Protein AF-A0A5U9CT52-F1 (afdb_monomer_lite)

Sequence (234 aa):
TMLEETFGIQEFKIFSYLECYIGDKKKALYYRSRNSAVATFKLKGLESPVNTAKLISKENGQRIVSFDKDLDINRISATVRNIQNNNPYRGWSEGISVVPASIISKIIEVDIIRAQEEQGRLYRIEEQRKKEEQIRKAKEREEYERPLKAFISSKIKESDLSEKDFKKQVCSSCDYLKDRSTKSRYFTERPDLLDKYHNERLIRFSIKGTDGKVGKIEIYTDTGELIFERYKTK

Foldseek 3Di:
DCCCVPPVDPDDDPDAADWDDDDNAIKFKAFAVVRDTHRDDDQPDDPPPPPLAFDWDDDPNDTDTDRDDPPPVVVVVVVVVVCQVSVPCVPVPVGMDIDHVVVVVVVVVVVVVVVVVVVVVVVVVVVVVVVVVVVVVVVVVCVVCVLQVVLLVVVCVVVVDDSVVCCQAWFPDKDKDQALVSVCVQCVVPVVCSVVCVHFIKIWTFTADPVRDGQKIWIGGSNRHTDDMDGDDD

Structure (mmCIF, N/CA/C/O backbone):
data_AF-A0A5U9CT52-F1
#
_entry.id   AF-A0A5U9CT52-F1
#
loop_
_atom_site.group_PDB
_atom_site.id
_atom_site.type_symbol
_atom_site.label_atom_id
_atom_site.label_alt_id
_atom_site.label_comp_id
_atom_site.label_asym_id
_atom_site.label_entity_id
_atom_site.label_seq_id
_atom_site.pdbx_PDB_ins_code
_atom_site.Cartn_x
_atom_site.Cartn_y
_atom_site.Cartn_z
_atom_site.occupancy
_atom_site.B_iso_or_equiv
_atom_site.auth_seq_id
_atom_site.auth_comp_id
_atom_site.auth_asym_id
_atom_site.auth_atom_id
_atom_site.pdbx_PDB_model_num
ATOM 1 N N . THR A 1 1 ? 15.713 -11.198 -19.106 1.00 44.91 1 THR A N 1
ATOM 2 C CA . THR A 1 1 ? 15.015 -9.894 -19.309 1.00 44.91 1 THR A CA 1
ATOM 3 C C . THR A 1 1 ? 13.969 -10.063 -20.406 1.00 44.91 1 THR A C 1
ATOM 5 O O . THR A 1 1 ? 14.135 -10.961 -21.220 1.00 44.91 1 THR A O 1
ATOM 8 N N . MET A 1 2 ? 12.912 -9.234 -20.471 1.00 29.09 2 MET A N 1
ATOM 9 C CA . MET A 1 2 ? 11.759 -9.440 -21.386 1.00 29.09 2 MET A CA 1
ATOM 10 C C . MET A 1 2 ? 12.150 -9.658 -22.869 1.00 29.09 2 MET A C 1
ATOM 12 O O . MET A 1 2 ? 11.481 -10.393 -23.587 1.00 29.09 2 MET A O 1
ATOM 16 N N . LEU A 1 3 ? 13.259 -9.061 -23.327 1.00 26.08 3 LEU A N 1
ATOM 17 C CA . LEU A 1 3 ? 13.787 -9.205 -24.693 1.00 26.08 3 LEU A CA 1
ATOM 18 C C . LEU A 1 3 ? 14.431 -10.574 -24.978 1.00 26.08 3 LEU A C 1
ATOM 20 O O . LEU A 1 3 ? 14.326 -11.082 -26.092 1.00 26.08 3 LEU A O 1
ATOM 24 N N . GLU A 1 4 ? 15.078 -11.178 -23.985 1.00 28.05 4 GLU A N 1
ATOM 25 C CA . GLU A 1 4 ? 15.727 -12.487 -24.112 1.00 28.05 4 GLU A CA 1
ATOM 26 C C . GLU A 1 4 ? 14.686 -13.612 -24.085 1.00 28.05 4 GLU A C 1
ATOM 28 O O . GLU A 1 4 ? 14.709 -14.503 -24.929 1.00 28.05 4 GLU A O 1
ATOM 33 N N . GLU A 1 5 ? 13.706 -13.501 -23.185 1.00 31.44 5 GLU A N 1
ATOM 34 C CA . GLU A 1 5 ? 12.635 -14.491 -23.011 1.00 31.44 5 GLU A CA 1
ATOM 35 C C . GLU A 1 5 ? 11.621 -14.490 -24.163 1.00 31.44 5 GLU A C 1
ATOM 37 O O . GLU A 1 5 ? 11.085 -15.540 -24.503 1.00 31.44 5 GLU A O 1
ATOM 42 N N . THR A 1 6 ? 11.372 -13.334 -24.792 1.00 32.34 6 THR A N 1
ATOM 43 C CA . THR A 1 6 ? 10.350 -13.214 -25.850 1.00 32.34 6 THR A CA 1
ATOM 44 C C . THR A 1 6 ? 10.924 -13.396 -27.257 1.00 32.34 6 THR A C 1
ATOM 46 O O . THR A 1 6 ? 10.221 -13.865 -28.150 1.00 32.34 6 THR A O 1
ATOM 49 N N . PHE A 1 7 ? 12.194 -13.033 -27.483 1.00 32.50 7 PHE A N 1
ATOM 50 C CA . PHE A 1 7 ? 12.765 -12.956 -28.837 1.00 32.50 7 PHE A CA 1
ATOM 51 C C . PHE A 1 7 ? 14.108 -13.683 -29.015 1.00 32.50 7 PHE A C 1
ATOM 53 O O . PHE A 1 7 ? 14.643 -13.682 -30.123 1.00 32.50 7 PHE A O 1
ATOM 60 N N . GLY A 1 8 ? 14.671 -14.302 -27.969 1.00 26.83 8 GLY A N 1
ATOM 61 C CA . GLY A 1 8 ? 15.921 -15.069 -28.066 1.00 26.83 8 GLY A CA 1
ATOM 62 C C . GLY A 1 8 ? 17.163 -14.228 -28.395 1.00 26.83 8 GLY A C 1
ATOM 63 O O . GLY A 1 8 ? 18.134 -14.743 -28.950 1.00 26.83 8 GLY A O 1
ATOM 64 N N . ILE A 1 9 ? 17.141 -12.925 -28.098 1.00 32.22 9 ILE A N 1
ATOM 65 C CA . ILE A 1 9 ? 18.241 -11.998 -28.394 1.00 32.22 9 ILE A CA 1
ATOM 66 C C . ILE A 1 9 ? 19.202 -11.956 -27.200 1.00 32.22 9 ILE A C 1
ATOM 68 O O . ILE A 1 9 ? 18.877 -11.384 -26.163 1.00 32.22 9 ILE A O 1
ATOM 72 N N . GLN A 1 10 ? 20.392 -12.540 -27.372 1.00 30.53 10 GLN A N 1
ATOM 73 C CA . GLN A 1 10 ? 21.416 -12.673 -26.322 1.00 30.53 10 GLN A CA 1
ATOM 74 C C . GLN A 1 10 ? 22.358 -11.462 -26.182 1.00 30.53 10 GLN A C 1
ATOM 76 O O . GLN A 1 10 ? 23.031 -11.332 -25.165 1.00 30.53 10 GLN A O 1
ATOM 81 N N . GLU A 1 11 ? 22.419 -10.550 -27.160 1.00 34.03 11 GLU A N 1
ATOM 82 C CA . GLU A 1 11 ? 23.282 -9.362 -27.077 1.00 34.03 11 GLU A CA 1
ATOM 83 C C . GLU A 1 11 ? 22.588 -8.132 -27.686 1.00 34.03 11 GLU A C 1
ATOM 85 O O . GLU A 1 11 ? 22.197 -8.129 -28.855 1.00 34.03 11 GLU A O 1
ATOM 90 N N . PHE A 1 12 ? 22.438 -7.071 -26.888 1.00 32.12 12 PHE A N 1
ATOM 91 C CA . PHE A 1 12 ? 21.857 -5.788 -27.291 1.00 32.12 12 PHE A CA 1
ATOM 92 C C . PHE A 1 12 ? 22.928 -4.697 -27.150 1.00 32.12 12 PHE A C 1
ATOM 94 O O . PHE A 1 12 ? 23.157 -4.171 -26.062 1.00 32.12 12 PHE A O 1
ATOM 101 N N . LYS A 1 13 ? 23.634 -4.370 -28.241 1.00 37.41 13 LYS A N 1
ATOM 102 C CA . LYS A 1 13 ? 24.580 -3.240 -28.273 1.00 37.41 13 LYS A CA 1
ATOM 103 C C . LYS A 1 13 ? 23.864 -1.992 -28.757 1.00 37.41 13 LYS A C 1
ATOM 105 O O . LYS A 1 13 ? 23.530 -1.887 -29.932 1.00 37.41 13 LYS A O 1
ATOM 110 N N . ILE A 1 14 ? 23.658 -1.046 -27.843 1.00 42.72 14 ILE A N 1
ATOM 111 C CA . ILE A 1 14 ? 22.858 0.148 -28.123 1.00 42.72 14 ILE A CA 1
ATOM 112 C C . ILE A 1 14 ? 23.572 1.086 -29.111 1.00 42.72 14 ILE A C 1
ATOM 114 O O . ILE A 1 14 ? 22.892 1.695 -29.922 1.00 42.72 14 ILE A O 1
ATOM 118 N N . PHE A 1 15 ? 24.911 1.149 -29.168 1.00 53.53 15 PHE A N 1
ATOM 119 C CA . PHE A 1 15 ? 25.583 2.095 -30.076 1.00 53.53 15 PHE A CA 1
ATOM 120 C C . PHE A 1 15 ? 26.954 1.626 -30.585 1.00 53.53 15 PHE A C 1
ATOM 122 O O . PHE A 1 15 ? 27.992 2.144 -30.188 1.00 53.53 15 PHE A O 1
ATOM 129 N N . SER A 1 16 ? 26.973 0.679 -31.521 1.00 54.94 16 SER A N 1
ATOM 130 C CA . SER A 1 16 ? 28.142 0.456 -32.384 1.00 54.94 16 SER A CA 1
ATOM 131 C C . SER A 1 16 ? 27.714 0.633 -33.837 1.00 54.94 16 SER A C 1
ATOM 133 O O . SER A 1 16 ? 27.160 -0.293 -34.426 1.00 54.94 16 SER A O 1
ATOM 135 N N . TYR A 1 17 ? 27.906 1.831 -34.396 1.00 61.34 17 TYR A N 1
ATOM 136 C CA . TYR A 1 17 ? 27.781 2.048 -35.837 1.00 61.34 17 TYR A CA 1
ATOM 137 C C . TYR A 1 17 ? 29.140 1.877 -36.515 1.00 61.34 17 TYR A C 1
ATOM 139 O O . TYR A 1 17 ? 30.186 2.069 -35.896 1.00 61.34 17 TYR A O 1
ATOM 147 N N . LEU A 1 18 ? 29.128 1.481 -37.784 1.00 60.31 18 LEU A N 1
ATOM 148 C CA . LEU A 1 18 ? 30.340 1.272 -38.553 1.00 60.31 18 LEU A CA 1
ATOM 149 C C . LEU A 1 18 ? 30.927 2.623 -38.960 1.00 60.31 18 LEU A C 1
ATOM 151 O O . LEU A 1 18 ? 30.304 3.406 -39.685 1.00 60.31 18 LEU A O 1
ATOM 155 N N . GLU A 1 19 ? 32.143 2.870 -38.495 1.00 57.84 19 GLU A N 1
ATOM 156 C CA . GLU A 1 19 ? 32.908 4.074 -38.781 1.00 57.84 19 GLU A CA 1
ATOM 157 C C . GLU A 1 19 ? 34.001 3.768 -39.802 1.00 57.84 19 GLU A C 1
ATOM 159 O O . GLU A 1 19 ? 34.646 2.720 -39.757 1.00 57.84 19 GLU A O 1
ATOM 164 N N . CYS A 1 20 ? 34.224 4.694 -40.728 1.00 50.56 20 CYS A N 1
ATOM 165 C CA . CYS A 1 20 ? 35.327 4.622 -41.676 1.00 50.56 20 CYS A CA 1
ATOM 166 C C . CYS A 1 20 ? 36.005 5.984 -41.823 1.00 50.56 20 CYS A C 1
ATOM 168 O O . CYS A 1 20 ? 35.443 7.025 -41.477 1.00 50.56 20 CYS A O 1
ATOM 170 N N . TYR A 1 21 ? 37.223 5.976 -42.349 1.00 45.53 21 TYR A N 1
ATOM 171 C CA . TYR A 1 21 ? 37.936 7.188 -42.729 1.00 45.53 21 TYR A CA 1
ATOM 172 C C . TYR A 1 21 ? 37.949 7.289 -44.252 1.00 45.53 21 TYR A C 1
ATOM 174 O O . TYR A 1 21 ? 38.298 6.330 -44.939 1.00 45.53 21 TYR A O 1
ATOM 182 N N . ILE A 1 22 ? 37.547 8.447 -44.778 1.00 45.62 22 ILE A N 1
ATOM 183 C CA . ILE A 1 22 ? 37.731 8.803 -46.190 1.00 45.62 22 ILE A CA 1
ATOM 184 C C . ILE A 1 22 ? 38.622 10.042 -46.203 1.00 45.62 22 ILE A C 1
ATOM 186 O O . ILE A 1 22 ? 38.192 11.119 -45.779 1.00 45.62 22 ILE A O 1
ATOM 190 N N . GLY A 1 23 ? 39.873 9.867 -46.636 1.00 60.91 23 GLY A N 1
ATOM 191 C CA . GLY A 1 23 ? 40.939 10.829 -46.354 1.00 60.91 23 GLY A CA 1
ATOM 192 C C . GLY A 1 23 ? 41.238 10.885 -44.851 1.00 60.91 23 GLY A C 1
ATOM 193 O O . GLY A 1 23 ? 41.300 9.852 -44.189 1.00 60.91 23 GLY A O 1
ATOM 194 N N . ASP A 1 24 ? 41.361 12.093 -44.306 1.00 58.03 24 ASP A N 1
ATOM 195 C CA . ASP A 1 24 ? 41.563 12.388 -42.879 1.00 58.03 24 ASP A CA 1
ATOM 196 C C . ASP A 1 24 ? 40.247 12.540 -42.087 1.00 58.03 24 ASP A C 1
ATOM 198 O O . ASP A 1 24 ? 40.252 12.766 -40.876 1.00 58.03 24 ASP A O 1
ATOM 202 N N . LYS A 1 25 ? 39.089 12.405 -42.749 1.00 45.19 25 LYS A N 1
ATOM 203 C CA . LYS A 1 25 ? 37.775 12.676 -42.148 1.00 45.19 25 LYS A CA 1
ATOM 204 C C . LYS A 1 25 ? 37.048 11.397 -41.757 1.00 45.19 25 LYS A C 1
ATOM 206 O O . LYS A 1 25 ? 36.811 10.519 -42.587 1.00 45.19 25 LYS A O 1
ATOM 211 N N . LYS A 1 26 ? 36.583 11.365 -40.506 1.00 61.06 26 LYS A N 1
ATOM 212 C CA . LYS A 1 26 ? 35.729 10.305 -39.960 1.00 61.06 26 LYS A CA 1
ATOM 213 C C . LYS A 1 26 ? 34.319 10.362 -40.556 1.00 61.06 26 LYS A C 1
ATOM 215 O O . LYS A 1 26 ? 33.680 11.421 -40.595 1.00 61.06 26 LYS A O 1
ATOM 220 N N . LYS A 1 27 ? 33.821 9.219 -41.012 1.00 59.09 27 LYS A N 1
ATOM 221 C CA . LYS A 1 27 ? 32.528 9.039 -41.676 1.00 59.09 27 LYS A CA 1
ATOM 222 C C . LYS A 1 27 ? 31.789 7.833 -41.102 1.00 59.09 27 LYS A C 1
ATOM 224 O O . LYS A 1 27 ? 32.390 6.954 -40.494 1.00 59.09 27 LYS A O 1
ATOM 229 N N . ALA A 1 28 ? 30.483 7.809 -41.325 1.00 64.31 28 ALA A N 1
ATOM 230 C CA . ALA A 1 28 ? 29.596 6.717 -40.960 1.00 64.31 28 ALA A CA 1
ATOM 231 C C . ALA A 1 28 ? 28.718 6.333 -42.151 1.00 64.31 28 ALA A C 1
ATOM 233 O O . ALA A 1 28 ? 28.477 7.141 -43.057 1.00 64.31 28 ALA A O 1
ATOM 234 N N . LEU A 1 29 ? 28.220 5.103 -42.132 1.00 65.81 29 LEU A N 1
ATOM 235 C CA . LEU A 1 29 ? 27.288 4.610 -43.136 1.00 65.81 29 LEU A CA 1
ATOM 236 C C . LEU A 1 29 ? 25.849 4.718 -42.645 1.00 65.81 29 LEU A C 1
ATOM 238 O O . LEU A 1 29 ? 25.519 4.294 -41.536 1.00 65.81 29 LEU A O 1
ATOM 242 N N . TYR A 1 30 ? 24.990 5.263 -43.501 1.00 65.50 30 TYR A N 1
ATOM 243 C CA . TYR A 1 30 ? 23.593 5.525 -43.194 1.00 65.50 30 TYR A CA 1
ATOM 244 C C . TYR A 1 30 ? 22.668 4.905 -44.229 1.00 65.50 30 TYR A C 1
ATOM 246 O O . TYR A 1 30 ? 22.822 5.164 -45.421 1.00 65.50 30 TYR A O 1
ATOM 254 N N . TYR A 1 31 ? 21.685 4.130 -43.779 1.00 71.00 31 TYR A N 1
ATOM 255 C CA . TYR A 1 31 ? 20.703 3.497 -44.643 1.00 71.00 31 TYR A CA 1
ATOM 256 C C . TYR A 1 31 ? 19.433 4.348 -44.722 1.00 71.00 31 TYR A C 1
ATOM 258 O O . TYR A 1 31 ? 18.636 4.393 -43.782 1.00 71.00 31 TYR A O 1
ATOM 266 N N . ARG A 1 32 ? 19.248 5.037 -45.853 1.00 64.69 32 ARG A N 1
ATOM 267 C CA . ARG A 1 32 ? 18.206 6.062 -46.017 1.00 64.69 32 ARG A CA 1
ATOM 268 C C . ARG A 1 32 ? 16.794 5.503 -45.893 1.00 64.69 32 ARG A C 1
ATOM 270 O O . ARG A 1 32 ? 15.983 6.086 -45.187 1.00 64.69 32 ARG A O 1
ATOM 277 N N . SER A 1 33 ? 16.511 4.363 -46.523 1.00 66.12 33 SER A N 1
ATOM 278 C CA . SER A 1 33 ? 15.162 3.773 -46.535 1.00 66.12 33 SER A CA 1
ATOM 279 C C . SER A 1 33 ? 14.680 3.307 -45.159 1.00 66.12 33 SER A C 1
ATOM 281 O O . SER A 1 33 ? 13.479 3.178 -44.944 1.00 66.12 33 SER A O 1
ATOM 283 N N . ARG A 1 34 ? 15.603 3.062 -44.221 1.00 62.88 34 ARG A N 1
ATOM 284 C CA . ARG A 1 34 ? 15.296 2.659 -42.841 1.00 62.88 34 ARG A CA 1
ATOM 285 C C . ARG A 1 34 ? 15.588 3.742 -41.811 1.00 62.88 34 ARG A C 1
ATOM 287 O O . ARG A 1 34 ? 15.424 3.490 -40.624 1.00 62.88 34 ARG A O 1
ATOM 294 N N . ASN A 1 35 ? 16.028 4.916 -42.264 1.00 67.94 35 ASN A N 1
ATOM 295 C CA . ASN A 1 35 ? 16.426 6.027 -41.410 1.00 67.94 35 ASN A CA 1
ATOM 296 C C . ASN A 1 35 ? 17.372 5.587 -40.267 1.00 67.94 35 ASN A C 1
ATOM 298 O O . ASN A 1 35 ? 17.179 5.953 -39.111 1.00 67.94 35 ASN A O 1
ATOM 302 N N . SER A 1 36 ? 18.354 4.731 -40.582 1.00 65.62 36 SER A N 1
ATOM 303 C CA . SER A 1 36 ? 19.148 4.008 -39.576 1.00 65.62 36 SER A CA 1
ATOM 304 C C . SER A 1 36 ? 20.640 3.977 -39.908 1.00 65.62 36 SER A C 1
ATOM 306 O O . SER A 1 36 ? 21.014 3.774 -41.065 1.00 65.62 36 SER A O 1
ATOM 308 N N . ALA A 1 37 ? 21.503 4.077 -38.894 1.00 65.69 37 ALA A N 1
ATOM 309 C CA . ALA A 1 37 ? 22.940 3.849 -39.050 1.00 65.69 37 ALA A CA 1
ATOM 310 C C . ALA A 1 37 ? 23.255 2.358 -39.279 1.00 65.69 37 ALA A C 1
ATOM 312 O O . ALA A 1 37 ? 22.593 1.474 -38.732 1.00 65.69 37 ALA A O 1
ATOM 313 N N . VAL A 1 38 ? 24.276 2.067 -40.086 1.00 64.00 38 VAL A N 1
ATOM 314 C CA . VAL A 1 38 ? 24.717 0.688 -40.346 1.00 64.00 38 VAL A CA 1
ATOM 315 C C . VAL A 1 38 ? 25.679 0.256 -39.244 1.00 64.00 38 VAL A C 1
ATOM 317 O O . VAL A 1 38 ? 26.719 0.879 -39.061 1.00 64.00 38 VAL A O 1
ATOM 320 N N . ALA A 1 39 ? 25.346 -0.815 -38.521 1.00 63.78 39 ALA A N 1
ATOM 321 C CA . ALA A 1 39 ? 26.138 -1.302 -37.390 1.00 63.78 39 ALA A CA 1
ATOM 322 C C . ALA A 1 39 ? 27.220 -2.321 -37.772 1.00 63.78 39 ALA A C 1
ATOM 324 O O . ALA A 1 39 ? 28.302 -2.327 -37.194 1.00 63.78 39 ALA A O 1
ATOM 325 N N . THR A 1 40 ? 26.943 -3.194 -38.742 1.00 59.16 40 THR A N 1
ATOM 326 C CA . THR A 1 40 ? 27.860 -4.264 -39.164 1.00 59.16 40 THR A CA 1
ATOM 327 C C . THR A 1 40 ? 27.614 -4.662 -40.619 1.00 59.16 40 THR A C 1
ATOM 329 O O . THR A 1 40 ? 26.526 -4.451 -41.159 1.00 59.16 40 THR A O 1
ATOM 332 N N . PHE A 1 41 ? 28.616 -5.294 -41.236 1.00 52.69 41 PHE A N 1
ATOM 333 C CA . PHE A 1 41 ? 28.477 -6.025 -42.493 1.00 52.69 41 PHE A CA 1
ATOM 334 C C . PHE A 1 41 ? 28.674 -7.520 -42.250 1.00 52.69 41 PHE A C 1
ATOM 336 O O . PHE A 1 41 ? 29.601 -7.918 -41.548 1.00 52.69 41 PHE A O 1
ATOM 343 N N . LYS A 1 42 ? 27.833 -8.361 -42.858 1.00 48.91 42 LYS A N 1
ATOM 344 C CA . LYS A 1 42 ? 27.988 -9.822 -42.838 1.00 48.91 42 LYS A CA 1
ATOM 345 C C . LYS A 1 42 ? 28.083 -10.338 -44.269 1.00 48.91 42 LYS A C 1
ATOM 347 O O . LYS A 1 42 ? 27.065 -10.528 -44.927 1.00 48.91 42 LYS A O 1
ATOM 352 N N . LEU A 1 43 ? 29.305 -10.531 -44.767 1.00 47.06 43 LEU A N 1
ATOM 353 C CA . LEU A 1 43 ? 29.531 -11.210 -46.048 1.00 47.06 43 LEU A CA 1
ATOM 354 C C . LEU A 1 43 ? 29.040 -12.659 -45.927 1.00 47.06 43 LEU A C 1
ATOM 356 O O . LEU A 1 43 ? 29.631 -13.453 -45.199 1.00 47.06 43 LEU A O 1
ATOM 360 N N . LYS A 1 44 ? 27.949 -13.008 -46.615 1.00 42.81 44 LYS A N 1
ATOM 361 C CA . LYS A 1 44 ? 27.555 -14.411 -46.795 1.00 42.81 44 LYS A CA 1
ATOM 362 C C . LYS A 1 44 ? 28.405 -15.020 -47.912 1.00 42.81 44 LYS A C 1
ATOM 364 O O . LYS A 1 44 ? 28.449 -14.459 -48.999 1.00 42.81 44 LYS A O 1
ATOM 369 N N . GLY A 1 45 ? 29.012 -16.180 -47.652 1.00 49.09 45 GLY A N 1
ATOM 370 C CA . GLY A 1 45 ? 29.500 -17.071 -48.711 1.00 49.09 45 GLY A CA 1
ATOM 371 C C . GLY A 1 45 ? 30.927 -16.856 -49.223 1.00 49.09 45 GLY A C 1
ATOM 372 O O . GLY A 1 45 ? 31.207 -17.283 -50.337 1.00 49.09 45 GLY A O 1
ATOM 373 N N . LEU A 1 46 ? 31.844 -16.255 -48.453 1.00 44.06 46 LEU A N 1
ATOM 374 C CA . LEU A 1 46 ? 33.266 -16.438 -48.766 1.00 44.06 46 LEU A CA 1
ATOM 375 C C . LEU A 1 46 ? 33.697 -17.825 -48.268 1.00 44.06 46 LEU A C 1
ATOM 377 O O . LEU A 1 46 ? 33.914 -18.009 -47.069 1.00 44.06 46 LEU A O 1
ATOM 381 N N . GLU A 1 47 ? 33.846 -18.795 -49.174 1.00 48.44 47 GLU A N 1
ATOM 382 C CA . GLU A 1 47 ? 34.814 -19.869 -48.930 1.00 48.44 47 GLU A CA 1
ATOM 383 C C . GLU A 1 47 ? 36.160 -19.205 -48.611 1.00 48.44 47 GLU A C 1
ATOM 385 O O . GLU A 1 47 ? 36.521 -18.199 -49.233 1.00 48.44 47 GLU A O 1
ATOM 390 N N . SER A 1 48 ? 36.854 -19.694 -47.579 1.00 44.88 48 SER A N 1
ATOM 391 C CA . SER A 1 48 ? 38.084 -19.076 -47.086 1.00 44.88 48 SER A CA 1
ATOM 392 C C . SER A 1 48 ? 39.033 -18.812 -48.259 1.00 44.88 48 SER A C 1
ATOM 394 O O . SER A 1 48 ? 39.354 -19.756 -48.984 1.00 44.88 48 SER A O 1
ATOM 396 N N . PRO A 1 49 ? 39.472 -17.559 -48.485 1.00 48.75 49 PRO A N 1
ATOM 397 C CA . PRO A 1 49 ? 40.314 -17.251 -49.627 1.00 48.75 49 PRO A CA 1
ATOM 398 C C . PRO A 1 49 ? 41.590 -18.087 -49.508 1.00 48.75 49 PRO A C 1
ATOM 400 O O . PRO A 1 49 ? 42.333 -17.970 -48.532 1.00 48.75 49 PRO A O 1
ATOM 403 N N . VAL A 1 50 ? 41.805 -18.992 -50.466 1.00 45.25 50 VAL A N 1
ATOM 404 C CA . VAL A 1 50 ? 42.960 -19.892 -50.452 1.00 45.25 50 VAL A CA 1
ATOM 405 C C . VAL A 1 50 ? 44.208 -19.039 -50.619 1.00 45.25 50 VAL A C 1
ATOM 407 O O . VAL A 1 50 ? 44.358 -18.334 -51.614 1.00 45.25 50 VAL A O 1
ATOM 410 N N . ASN A 1 51 ? 45.094 -19.083 -49.625 1.00 44.28 51 ASN A N 1
ATOM 411 C CA . ASN A 1 51 ? 46.335 -18.323 -49.629 1.00 44.28 51 ASN A CA 1
ATOM 412 C C . ASN A 1 51 ? 47.229 -18.798 -50.789 1.00 44.28 51 ASN A C 1
ATOM 414 O O . ASN A 1 51 ? 47.791 -19.890 -50.737 1.00 44.28 51 ASN A O 1
ATOM 418 N N . THR A 1 52 ? 47.348 -17.992 -51.845 1.00 50.88 52 THR A N 1
ATOM 419 C CA . THR A 1 52 ? 48.143 -18.312 -53.043 1.00 50.88 52 THR A CA 1
ATOM 420 C C . THR A 1 52 ? 49.626 -17.972 -52.899 1.00 50.88 52 THR A C 1
ATOM 422 O O . THR A 1 52 ? 50.374 -18.116 -53.860 1.00 50.88 52 THR A O 1
ATOM 425 N N . ALA A 1 53 ? 50.079 -17.529 -51.724 1.00 47.50 53 ALA A N 1
ATOM 426 C CA . ALA A 1 53 ? 51.439 -17.047 -51.530 1.00 47.50 53 ALA A CA 1
ATOM 427 C C . ALA A 1 53 ? 52.027 -17.556 -50.207 1.00 47.50 53 ALA A C 1
ATOM 429 O O . ALA A 1 53 ? 51.913 -16.878 -49.185 1.00 47.50 53 ALA A O 1
ATOM 430 N N . LYS A 1 54 ? 52.649 -18.746 -50.219 1.00 52.91 54 LYS A N 1
ATOM 431 C CA . LYS A 1 54 ? 53.784 -19.112 -49.339 1.00 52.91 54 LYS A CA 1
ATOM 432 C C . LYS A 1 54 ? 54.226 -20.564 -49.540 1.00 52.91 54 LYS A C 1
ATOM 434 O O . LYS A 1 54 ? 53.486 -21.484 -49.201 1.00 52.91 54 LYS A O 1
ATOM 439 N N . LEU A 1 55 ? 55.476 -20.761 -49.955 1.00 51.81 55 LEU A N 1
ATOM 440 C CA . LEU A 1 55 ? 56.260 -21.934 -49.564 1.00 51.81 55 LEU A CA 1
ATOM 441 C C . LEU A 1 55 ? 57.199 -21.501 -48.432 1.00 51.81 55 LEU A C 1
ATOM 443 O O . LEU A 1 55 ? 57.808 -20.435 -48.483 1.00 51.81 55 LEU A O 1
ATOM 447 N N . ILE A 1 56 ? 57.256 -22.297 -47.365 1.00 53.72 56 ILE A N 1
ATOM 448 C CA . ILE A 1 56 ? 58.139 -22.057 -46.219 1.00 53.72 56 ILE A CA 1
ATOM 449 C C . ILE A 1 56 ? 59.108 -23.233 -46.173 1.00 53.72 56 ILE A C 1
ATOM 451 O O . ILE A 1 56 ? 58.696 -24.333 -45.805 1.00 53.72 56 ILE A O 1
ATOM 455 N N . SER A 1 57 ? 60.373 -23.009 -46.525 1.00 55.78 57 SER A N 1
ATOM 456 C CA . SER A 1 57 ? 61.445 -23.985 -46.308 1.00 55.78 57 SER A CA 1
ATOM 457 C C . SER A 1 57 ? 62.366 -23.522 -45.176 1.00 55.78 57 SER A C 1
ATOM 459 O O . SER A 1 57 ? 62.429 -22.339 -44.818 1.00 55.78 57 SER A O 1
ATOM 461 N N . LYS A 1 58 ? 63.041 -24.485 -44.546 1.00 53.06 58 LYS A N 1
ATOM 462 C CA . LYS A 1 58 ? 64.092 -24.233 -43.561 1.00 53.06 58 LYS A CA 1
ATOM 463 C C . LYS A 1 58 ? 65.369 -24.873 -44.073 1.00 53.06 58 LYS A C 1
ATOM 465 O O . LYS A 1 58 ? 65.440 -26.095 -44.150 1.00 53.06 58 LYS A O 1
ATOM 470 N N . GLU A 1 59 ? 66.360 -24.049 -44.368 1.00 52.00 59 GLU A N 1
ATOM 471 C CA . GLU A 1 59 ? 67.720 -24.484 -44.671 1.00 52.00 59 GLU A CA 1
ATOM 472 C C . GLU A 1 59 ? 68.641 -23.864 -43.613 1.00 52.00 59 GLU A C 1
ATOM 474 O O . GLU A 1 59 ? 68.513 -22.683 -43.286 1.00 52.00 59 GLU A O 1
ATOM 479 N N . ASN A 1 60 ? 69.495 -24.679 -42.985 1.00 52.03 60 ASN A N 1
ATOM 480 C CA . ASN A 1 60 ? 70.439 -24.262 -41.933 1.00 52.03 60 ASN A CA 1
ATOM 481 C C . ASN A 1 60 ? 69.831 -23.430 -40.782 1.00 52.03 60 ASN A C 1
ATOM 483 O O . ASN A 1 60 ? 70.442 -22.495 -40.273 1.00 52.03 60 ASN A O 1
ATOM 487 N N . GLY A 1 61 ? 68.605 -23.757 -40.358 1.00 59.16 61 GLY A N 1
ATOM 488 C CA . GLY A 1 61 ? 67.943 -23.095 -39.226 1.00 59.16 61 GLY A CA 1
ATOM 489 C C . GLY A 1 61 ? 67.384 -21.695 -39.519 1.00 59.16 61 GLY A C 1
ATOM 490 O O . GLY A 1 61 ? 66.668 -21.153 -38.676 1.00 59.16 61 GLY A O 1
ATOM 491 N N . GLN A 1 62 ? 67.610 -21.138 -40.713 1.00 47.56 62 GLN A N 1
ATOM 492 C CA . GLN A 1 62 ? 66.968 -19.903 -41.164 1.00 47.56 62 GLN A CA 1
ATOM 493 C C . GLN A 1 62 ? 65.685 -20.198 -41.946 1.00 47.56 62 GLN A C 1
ATOM 495 O O . GLN A 1 62 ? 65.582 -21.142 -42.729 1.00 47.56 62 GLN A O 1
ATOM 500 N N . ARG A 1 63 ? 64.658 -19.384 -41.684 1.00 49.84 63 ARG A N 1
ATOM 501 C CA . ARG A 1 63 ? 63.345 -19.488 -42.325 1.00 49.84 63 ARG A CA 1
ATOM 502 C C . ARG A 1 63 ? 63.392 -18.708 -43.636 1.00 49.84 63 ARG A C 1
ATOM 504 O O . ARG A 1 63 ? 63.386 -17.481 -43.602 1.00 49.84 63 ARG A O 1
ATOM 511 N N . ILE A 1 64 ? 63.421 -19.408 -44.766 1.00 52.72 64 ILE A N 1
ATOM 512 C CA . ILE A 1 64 ? 63.407 -18.776 -46.087 1.00 52.72 64 ILE A CA 1
ATOM 513 C C . ILE A 1 64 ? 61.950 -18.705 -46.552 1.00 52.72 64 ILE A C 1
ATOM 515 O O . ILE A 1 64 ? 61.244 -19.713 -46.618 1.00 52.72 64 ILE A O 1
ATOM 519 N N . VAL A 1 65 ? 61.471 -17.485 -46.805 1.00 52.31 65 VAL A N 1
ATOM 520 C CA . VAL A 1 65 ? 60.144 -17.229 -47.375 1.00 52.31 65 VAL A CA 1
ATOM 521 C C . VAL A 1 65 ? 60.349 -16.961 -48.858 1.00 52.31 65 VAL A C 1
ATOM 523 O O . VAL A 1 65 ? 60.784 -15.871 -49.222 1.00 52.31 65 VAL A O 1
ATOM 526 N N . SER A 1 66 ? 60.061 -17.949 -49.704 1.00 49.44 66 SER A N 1
ATOM 527 C CA . SER A 1 66 ? 60.048 -17.750 -51.151 1.00 49.44 66 SER A CA 1
ATOM 528 C C . SER A 1 66 ? 58.624 -17.482 -51.635 1.00 49.44 66 SER A C 1
ATOM 530 O O . SER A 1 66 ? 57.657 -18.152 -51.253 1.00 49.44 66 SER A O 1
ATOM 532 N N . PHE A 1 67 ? 58.495 -16.464 -52.479 1.00 50.84 67 PHE A N 1
ATOM 533 C CA . PHE A 1 67 ? 57.327 -16.263 -53.325 1.00 50.84 67 PHE A CA 1
ATOM 534 C C . PHE A 1 67 ? 57.684 -16.837 -54.683 1.00 50.84 67 PHE A C 1
ATOM 536 O O . PHE A 1 67 ? 58.088 -16.092 -55.566 1.00 50.84 67 PHE A O 1
ATOM 543 N N . ASP A 1 68 ? 57.618 -18.160 -54.815 1.00 45.16 68 ASP A N 1
ATOM 544 C CA . ASP A 1 68 ? 57.864 -18.777 -56.109 1.00 45.16 68 ASP A CA 1
ATOM 545 C C . ASP A 1 68 ? 56.754 -19.753 -56.472 1.00 45.16 68 ASP A C 1
ATOM 547 O O . ASP A 1 68 ? 56.537 -20.775 -55.810 1.00 45.16 68 ASP A O 1
ATOM 551 N N . LYS A 1 69 ? 56.007 -19.329 -57.486 1.00 44.88 69 LYS A N 1
ATOM 552 C CA . LYS A 1 69 ? 55.308 -20.094 -58.518 1.00 44.88 69 LYS A CA 1
ATOM 553 C C . LYS A 1 69 ? 54.560 -19.068 -59.355 1.00 44.88 69 LYS A C 1
ATOM 555 O O . LYS A 1 69 ? 53.937 -18.175 -58.780 1.00 44.88 69 LYS A O 1
ATOM 560 N N . ASP A 1 70 ? 54.675 -19.194 -60.674 1.00 51.53 70 ASP A N 1
ATOM 561 C CA . ASP A 1 70 ? 54.048 -18.340 -61.682 1.00 51.53 70 ASP A CA 1
ATOM 562 C C . ASP A 1 70 ? 52.748 -17.719 -61.184 1.00 51.53 70 ASP A C 1
ATOM 564 O O . ASP A 1 70 ? 51.837 -18.417 -60.727 1.00 51.53 70 ASP A O 1
ATOM 568 N N . LEU A 1 71 ? 52.689 -16.390 -61.244 1.00 51.91 71 LEU A N 1
ATOM 569 C CA . LEU A 1 71 ? 51.513 -15.627 -60.874 1.00 51.91 71 LEU A CA 1
ATOM 570 C C . LEU A 1 71 ? 50.358 -16.140 -61.740 1.00 51.91 71 LEU A C 1
ATOM 572 O O . LEU A 1 71 ? 50.270 -15.820 -62.923 1.00 51.91 71 LEU A O 1
ATOM 576 N N . ASP A 1 72 ? 49.510 -16.998 -61.174 1.00 59.22 72 ASP A N 1
ATOM 577 C CA . ASP A 1 72 ? 48.400 -17.609 -61.899 1.00 59.22 72 ASP A CA 1
ATOM 578 C C . ASP A 1 72 ? 47.309 -16.547 -62.069 1.00 59.22 72 ASP A C 1
ATOM 580 O O . ASP A 1 72 ? 46.344 -16.448 -61.301 1.00 59.22 72 ASP A O 1
ATOM 584 N N . ILE A 1 73 ? 47.521 -15.684 -63.066 1.00 57.50 73 ILE A N 1
ATOM 58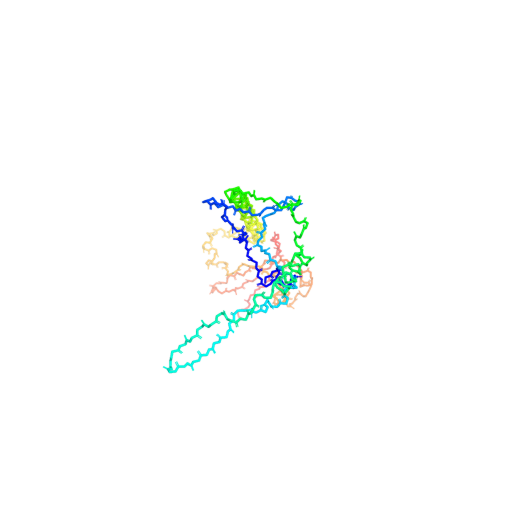5 C CA . ILE A 1 73 ? 46.653 -14.560 -63.423 1.00 57.50 73 ILE A CA 1
ATOM 586 C C . ILE A 1 73 ? 45.230 -15.059 -63.666 1.00 57.50 73 ILE A C 1
ATOM 588 O O . ILE A 1 73 ? 44.275 -14.364 -63.315 1.00 57.50 73 ILE A O 1
ATOM 592 N N . ASN A 1 74 ? 45.073 -16.269 -64.209 1.00 60.41 74 ASN A N 1
ATOM 593 C CA . ASN A 1 74 ? 43.768 -16.873 -64.450 1.00 60.41 74 ASN A CA 1
ATOM 594 C C . ASN A 1 74 ? 43.056 -17.182 -63.132 1.00 60.41 74 ASN A C 1
ATOM 596 O O . ASN A 1 74 ? 41.881 -16.844 -62.982 1.00 60.41 74 ASN A O 1
ATOM 600 N N . ARG A 1 75 ? 43.765 -17.736 -62.146 1.00 56.25 75 ARG A N 1
ATOM 601 C CA . ARG A 1 75 ? 43.219 -18.048 -60.819 1.00 56.25 75 ARG A CA 1
ATOM 602 C C . ARG A 1 75 ? 42.965 -16.812 -59.959 1.00 56.25 75 ARG A C 1
ATOM 604 O O . ARG A 1 75 ? 41.930 -16.742 -59.290 1.00 56.25 75 ARG A O 1
ATOM 611 N N . ILE A 1 76 ? 43.843 -15.811 -60.012 1.00 54.78 76 ILE A N 1
ATOM 612 C CA . ILE A 1 76 ? 43.608 -14.502 -59.380 1.00 54.78 76 ILE A CA 1
ATOM 613 C C . ILE A 1 76 ? 42.386 -13.839 -60.023 1.00 54.78 76 ILE A C 1
ATOM 615 O O . ILE A 1 76 ? 41.466 -13.429 -59.318 1.00 54.78 76 ILE A O 1
ATOM 619 N N . SER A 1 77 ? 42.315 -13.817 -61.355 1.00 56.69 77 SER A N 1
ATOM 620 C CA . SER A 1 77 ? 41.175 -13.260 -62.090 1.00 56.69 77 SER A CA 1
ATOM 621 C C . SER A 1 77 ? 39.875 -14.004 -61.809 1.00 56.69 77 SER A C 1
ATOM 623 O O . SER A 1 77 ? 38.828 -13.368 -61.720 1.00 56.69 77 SER A O 1
ATOM 625 N N . ALA A 1 78 ? 39.917 -15.331 -61.666 1.00 60.19 78 ALA A N 1
ATOM 626 C CA . ALA A 1 78 ? 38.760 -16.136 -61.290 1.00 60.19 78 ALA A CA 1
ATOM 627 C C . ALA A 1 78 ? 38.297 -15.7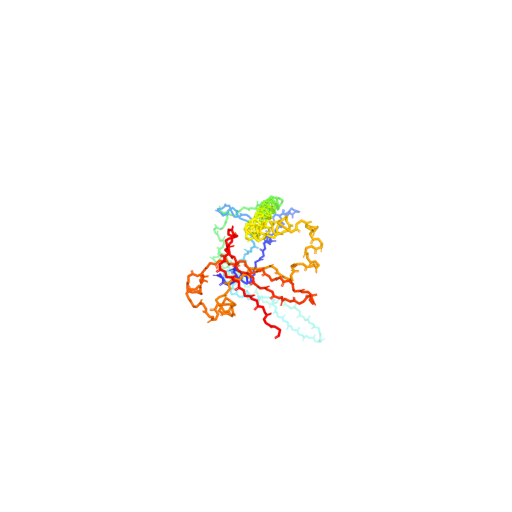97 -59.871 1.00 60.19 78 ALA A C 1
ATOM 629 O O . ALA A 1 78 ? 37.108 -15.593 -59.662 1.00 60.19 78 ALA A O 1
ATOM 630 N N . THR A 1 79 ? 39.224 -15.648 -58.922 1.00 53.16 79 THR A N 1
ATOM 631 C CA . THR A 1 79 ? 38.919 -15.274 -57.532 1.00 53.16 79 THR A CA 1
ATOM 632 C C . THR A 1 79 ? 38.325 -13.866 -57.450 1.00 53.16 79 THR A C 1
ATOM 634 O O . THR A 1 79 ? 37.288 -13.673 -56.820 1.00 53.16 79 THR A O 1
ATOM 637 N N . VAL A 1 80 ? 38.914 -12.892 -58.152 1.00 54.22 80 VAL A N 1
ATOM 638 C CA . VAL A 1 80 ? 38.392 -11.517 -58.247 1.00 54.22 80 VAL A CA 1
ATOM 639 C C . VAL A 1 80 ? 37.009 -11.501 -58.899 1.00 54.22 80 VAL A C 1
ATOM 641 O O . VAL A 1 80 ? 36.094 -10.886 -58.353 1.00 54.22 80 VAL A O 1
ATOM 644 N N . ARG A 1 81 ? 36.813 -12.226 -60.010 1.00 57.09 81 ARG A N 1
ATOM 645 C CA . ARG A 1 81 ? 35.494 -12.370 -60.650 1.00 57.09 81 ARG A CA 1
ATOM 646 C C . ARG A 1 81 ? 34.482 -13.034 -59.727 1.00 57.09 81 ARG A C 1
ATOM 648 O O . ARG A 1 81 ? 33.337 -12.601 -59.692 1.00 57.09 81 ARG A O 1
ATOM 655 N N . ASN A 1 82 ? 34.888 -14.044 -58.964 1.00 55.34 82 ASN A N 1
ATOM 656 C CA . ASN A 1 82 ? 34.011 -14.748 -58.035 1.00 55.34 82 ASN A CA 1
ATOM 657 C C . ASN A 1 82 ? 33.562 -13.819 -56.894 1.00 55.34 82 ASN A C 1
ATOM 659 O O . ASN A 1 82 ? 32.371 -13.724 -56.615 1.00 55.34 82 ASN A O 1
ATOM 663 N N . ILE A 1 83 ? 34.491 -13.043 -56.321 1.00 53.25 83 ILE A N 1
ATOM 664 C CA . ILE A 1 83 ? 34.187 -12.007 -55.323 1.00 53.25 83 ILE A CA 1
ATOM 665 C C . ILE A 1 83 ? 33.255 -10.944 -55.909 1.00 53.25 83 ILE A C 1
ATOM 667 O O . ILE A 1 83 ? 32.289 -10.569 -55.260 1.00 53.25 83 ILE A O 1
ATOM 671 N N . GLN A 1 84 ? 33.505 -10.463 -57.129 1.00 54.22 84 GLN A N 1
ATOM 672 C CA . GLN A 1 84 ? 32.672 -9.437 -57.766 1.00 54.22 84 GLN A CA 1
ATOM 673 C C . GLN A 1 84 ? 31.270 -9.947 -58.135 1.00 54.22 84 GLN A C 1
ATOM 675 O O . GLN A 1 84 ? 30.293 -9.216 -57.971 1.00 54.22 84 GLN A O 1
ATOM 680 N N . ASN A 1 85 ? 31.158 -11.187 -58.615 1.00 57.16 85 ASN A N 1
ATOM 681 C CA . ASN A 1 85 ? 29.891 -11.789 -59.030 1.00 57.16 85 ASN A CA 1
ATOM 682 C C . ASN A 1 85 ? 29.028 -12.218 -57.844 1.00 57.16 85 ASN A C 1
ATOM 684 O O . ASN A 1 85 ? 27.812 -12.060 -57.909 1.00 57.16 85 ASN A O 1
ATOM 688 N N . ASN A 1 86 ? 29.653 -12.687 -56.763 1.00 51.31 86 ASN A N 1
ATOM 689 C CA . ASN A 1 86 ? 28.975 -13.104 -55.538 1.00 51.31 86 ASN A CA 1
ATOM 690 C C . ASN A 1 86 ? 29.028 -12.046 -54.434 1.00 51.31 86 ASN A C 1
ATOM 692 O O . ASN A 1 86 ? 28.712 -12.354 -53.289 1.00 51.31 86 ASN A O 1
ATOM 696 N N . ASN A 1 87 ? 29.407 -10.801 -54.748 1.00 50.09 87 ASN A N 1
ATOM 697 C CA . ASN A 1 87 ? 29.326 -9.701 -53.796 1.00 50.09 87 ASN A CA 1
ATOM 698 C C . ASN A 1 87 ? 27.841 -9.443 -53.478 1.00 50.09 87 ASN A C 1
ATOM 700 O O . ASN A 1 87 ? 27.140 -8.874 -54.323 1.00 50.09 87 ASN A O 1
ATOM 704 N N . PRO A 1 88 ? 27.346 -9.781 -52.270 1.00 50.41 88 PRO A N 1
ATOM 705 C CA . PRO A 1 88 ? 25.935 -9.598 -51.926 1.00 50.41 88 PRO A CA 1
ATOM 706 C C . PRO A 1 88 ? 25.535 -8.113 -51.861 1.00 50.41 88 PRO A C 1
ATOM 708 O O . PRO A 1 88 ? 24.361 -7.789 -51.701 1.00 50.41 88 PRO A O 1
ATOM 711 N N . TYR A 1 89 ? 26.504 -7.204 -51.997 1.00 51.81 89 TYR A N 1
ATOM 712 C CA . TYR A 1 89 ? 26.344 -5.758 -51.912 1.00 51.81 89 TYR A CA 1
ATOM 713 C C . TYR A 1 89 ? 26.476 -5.053 -53.272 1.00 51.81 89 TYR A C 1
ATOM 715 O O . TYR A 1 89 ? 26.592 -3.832 -53.324 1.00 51.81 89 TYR A O 1
ATOM 723 N N . ARG A 1 90 ? 26.449 -5.787 -54.394 1.00 49.09 90 ARG A N 1
ATOM 724 C CA . ARG A 1 90 ? 26.622 -5.226 -55.752 1.00 49.09 90 ARG A CA 1
ATOM 725 C C . ARG A 1 90 ? 25.564 -4.172 -56.143 1.00 49.09 90 ARG A C 1
ATOM 727 O O . ARG A 1 90 ? 25.848 -3.348 -57.001 1.00 49.09 90 ARG A O 1
ATOM 734 N N . GLY A 1 91 ? 24.394 -4.162 -55.490 1.00 52.19 91 GLY A N 1
ATOM 735 C CA . GLY A 1 91 ? 23.322 -3.160 -55.656 1.00 52.19 91 GLY A CA 1
ATOM 736 C C . GLY A 1 91 ? 23.105 -2.234 -54.448 1.00 52.19 91 GLY A C 1
ATOM 737 O O . GLY A 1 91 ? 22.083 -1.564 -54.351 1.00 52.19 91 GLY A O 1
ATOM 738 N N . TRP A 1 92 ? 24.024 -2.211 -53.477 1.00 55.88 92 TRP A N 1
ATOM 739 C CA . TRP A 1 92 ? 23.832 -1.482 -52.212 1.00 55.88 92 TRP A CA 1
ATOM 740 C C . TRP A 1 92 ? 24.011 0.039 -52.282 1.00 55.88 92 TRP A C 1
ATOM 742 O O . TRP A 1 92 ? 23.628 0.741 -51.342 1.00 55.88 92 TRP A O 1
ATOM 752 N N . SER A 1 93 ? 24.578 0.563 -53.368 1.00 53.88 93 SER A N 1
ATOM 753 C CA . SER A 1 93 ? 24.849 1.996 -53.537 1.00 53.88 93 SER A CA 1
ATOM 754 C C . SER A 1 93 ? 23.590 2.864 -53.585 1.00 53.88 93 SER A C 1
ATOM 756 O O . SER A 1 93 ? 23.671 4.055 -53.302 1.00 53.88 93 SER A O 1
ATOM 758 N N . GLU A 1 94 ? 22.427 2.297 -53.915 1.00 58.38 94 GLU A N 1
ATOM 759 C CA . GLU A 1 94 ? 21.195 3.075 -54.110 1.00 58.38 94 GLU A CA 1
ATOM 760 C C . GLU A 1 94 ? 20.515 3.486 -52.790 1.00 58.38 94 GLU A C 1
ATOM 762 O O . GLU A 1 94 ? 19.756 4.453 -52.759 1.00 58.38 94 GLU A O 1
ATOM 767 N N . GLY A 1 95 ? 20.815 2.807 -51.674 1.00 56.03 95 GLY A N 1
ATOM 768 C CA . GLY A 1 95 ? 20.152 3.043 -50.383 1.00 56.03 95 GLY A CA 1
ATOM 769 C C . GLY A 1 95 ? 21.052 3.543 -49.251 1.00 56.03 95 GLY A C 1
ATOM 770 O O . GLY A 1 95 ? 20.546 4.121 -48.284 1.00 56.03 95 GLY A O 1
ATOM 771 N N . ILE A 1 96 ? 22.367 3.325 -49.338 1.00 58.56 96 ILE A N 1
ATOM 772 C CA . ILE A 1 96 ? 23.323 3.664 -48.277 1.00 58.56 96 ILE A CA 1
ATOM 773 C C . ILE A 1 96 ? 24.132 4.893 -48.684 1.00 58.56 96 ILE A C 1
ATOM 775 O O . ILE A 1 96 ? 24.769 4.917 -49.731 1.00 58.56 96 ILE A O 1
ATOM 779 N N . SER A 1 97 ? 24.148 5.907 -47.823 1.00 59.94 97 SER A N 1
ATOM 780 C CA . SER A 1 97 ? 24.959 7.108 -48.008 1.00 5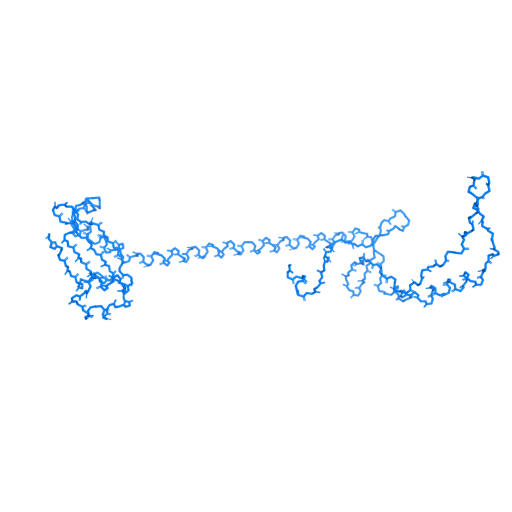9.94 97 SER A CA 1
ATOM 781 C C . SER A 1 97 ? 26.022 7.244 -46.930 1.00 59.94 97 SER A C 1
ATOM 783 O O . SER A 1 97 ? 25.787 6.932 -45.762 1.00 59.94 97 SER A O 1
ATOM 785 N N . VAL A 1 98 ? 27.178 7.770 -47.324 1.00 62.38 98 VAL A N 1
ATOM 786 C CA . VAL A 1 98 ? 28.239 8.157 -46.395 1.00 62.38 98 VAL A CA 1
ATOM 787 C C . VAL A 1 98 ? 27.905 9.527 -45.814 1.00 62.38 98 VAL A C 1
ATOM 789 O O . VAL A 1 98 ? 27.749 10.498 -46.554 1.00 62.38 98 VAL A O 1
ATOM 792 N N . VAL A 1 99 ? 27.821 9.619 -44.491 1.00 61.16 99 VAL A N 1
ATOM 793 C CA . VAL A 1 99 ? 27.535 10.871 -43.776 1.00 61.16 99 VAL A CA 1
ATOM 794 C C . VAL A 1 99 ? 28.652 11.181 -42.775 1.00 61.16 99 VAL A C 1
ATOM 796 O O . VAL A 1 99 ? 29.357 10.271 -42.330 1.00 61.16 99 VAL A O 1
ATOM 799 N N . PRO A 1 100 ? 28.884 12.457 -42.416 1.00 70.19 100 PRO A N 1
ATOM 800 C CA . PRO A 1 100 ? 29.742 12.791 -41.283 1.00 70.19 100 PRO A CA 1
ATOM 801 C C . PRO A 1 100 ? 29.265 12.096 -40.003 1.00 70.19 100 PRO A C 1
ATOM 803 O O . PRO A 1 100 ? 28.075 12.134 -39.688 1.00 70.19 100 PRO A O 1
ATOM 806 N N . ALA A 1 101 ? 30.196 11.515 -39.242 1.00 64.69 101 ALA A N 1
ATOM 807 C CA . ALA A 1 101 ? 29.876 10.836 -37.982 1.00 64.69 101 ALA A CA 1
ATOM 808 C C . ALA A 1 101 ? 29.161 11.766 -36.979 1.00 64.69 101 ALA A C 1
ATOM 810 O O . ALA A 1 101 ? 28.262 11.335 -36.264 1.00 64.69 101 ALA A O 1
ATOM 811 N N . SER A 1 102 ? 29.468 13.068 -37.012 1.00 69.94 102 SER A N 1
ATOM 812 C CA . SER A 1 102 ? 28.831 14.087 -36.169 1.00 69.94 102 SER A CA 1
ATOM 813 C C . SER A 1 102 ? 27.313 14.198 -36.345 1.00 69.94 102 SER A C 1
ATOM 815 O O . SER A 1 102 ? 26.629 14.581 -35.401 1.00 69.94 102 SER A O 1
ATOM 817 N N . ILE A 1 103 ? 26.763 13.857 -37.517 1.00 71.69 103 ILE A N 1
ATOM 818 C CA . ILE A 1 103 ? 25.308 13.841 -37.735 1.00 71.69 103 ILE A CA 1
ATOM 819 C C . ILE A 1 103 ? 24.674 12.684 -36.960 1.00 71.69 103 ILE A C 1
ATOM 821 O O . ILE A 1 103 ? 23.670 12.875 -36.283 1.00 71.69 103 ILE A O 1
ATOM 825 N N . ILE A 1 104 ? 25.291 11.501 -37.016 1.00 69.69 104 ILE A N 1
ATOM 826 C CA . ILE A 1 104 ? 24.816 10.314 -36.297 1.00 69.69 104 ILE A CA 1
ATOM 827 C C . ILE A 1 104 ? 24.936 10.519 -34.785 1.00 69.69 104 ILE A C 1
ATOM 829 O O . ILE A 1 104 ? 23.988 10.231 -34.061 1.00 69.69 104 ILE A O 1
ATOM 833 N N . SER A 1 105 ? 26.043 11.102 -34.313 1.00 71.06 105 SER A N 1
ATOM 834 C CA . SER A 1 105 ? 26.212 11.461 -32.899 1.00 71.06 105 SER A CA 1
ATOM 835 C C . SER A 1 105 ? 25.097 12.373 -32.383 1.00 71.06 105 SER A C 1
ATOM 837 O O . SER A 1 105 ? 24.558 12.109 -31.315 1.00 71.06 105 SER A O 1
ATOM 839 N N . LYS A 1 106 ? 24.702 13.398 -33.153 1.00 78.31 106 LYS A N 1
ATOM 840 C CA . LYS A 1 106 ? 23.609 14.306 -32.767 1.00 78.31 106 LYS A CA 1
ATOM 841 C C . LYS A 1 106 ? 22.254 13.605 -32.690 1.00 78.31 106 LYS A C 1
ATOM 843 O O . LYS A 1 106 ? 21.478 13.893 -31.789 1.00 78.31 106 LYS A O 1
ATOM 848 N N . ILE A 1 107 ? 21.964 12.694 -33.621 1.00 76.94 107 ILE A N 1
ATOM 849 C CA . ILE A 1 107 ? 20.718 11.910 -33.600 1.00 76.94 107 ILE A CA 1
ATOM 850 C C . ILE A 1 107 ? 20.663 11.052 -32.331 1.00 76.94 107 ILE A C 1
ATOM 852 O O . ILE A 1 107 ? 19.657 11.061 -31.628 1.00 76.94 107 ILE A O 1
ATOM 856 N N . ILE A 1 108 ? 21.771 10.380 -32.006 1.00 73.00 108 ILE A N 1
ATOM 857 C CA . ILE A 1 108 ? 21.892 9.559 -30.795 1.00 73.00 108 ILE A CA 1
ATOM 858 C C . ILE A 1 108 ? 21.688 10.405 -29.532 1.00 73.00 108 ILE A C 1
ATOM 860 O O . ILE A 1 108 ? 20.950 10.005 -28.638 1.00 73.00 108 ILE A O 1
ATOM 864 N N . GLU A 1 109 ? 22.315 11.578 -29.460 1.00 76.31 109 GLU A N 1
ATOM 865 C CA . GLU A 1 109 ? 22.199 12.479 -28.311 1.00 76.31 109 GLU A CA 1
ATOM 866 C C . GLU A 1 109 ? 20.750 12.933 -28.077 1.00 76.31 109 GLU A C 1
ATOM 868 O O . GLU A 1 109 ? 20.261 12.872 -26.950 1.00 76.31 109 GLU A O 1
ATOM 873 N N . VAL A 1 110 ? 20.027 13.297 -29.143 1.00 82.06 110 VAL A N 1
ATOM 874 C CA . VAL A 1 110 ? 18.605 13.673 -29.062 1.00 82.06 110 VAL A CA 1
ATOM 875 C C . VAL A 1 110 ? 17.740 12.519 -28.551 1.00 82.06 110 VAL A C 1
ATOM 877 O O . VAL A 1 110 ? 16.862 12.739 -27.714 1.00 82.06 110 VAL A O 1
ATOM 880 N N . ASP A 1 111 ? 17.979 11.294 -29.022 1.00 78.00 111 ASP A N 1
ATOM 881 C CA . ASP A 1 111 ? 17.221 10.125 -28.568 1.00 78.00 111 ASP A CA 1
ATOM 882 C C . ASP A 1 111 ? 17.520 9.781 -27.100 1.00 78.00 111 ASP A C 1
ATOM 884 O O . ASP A 1 111 ? 16.602 9.425 -26.357 1.00 78.00 111 ASP A O 1
ATOM 888 N N . ILE A 1 112 ? 18.770 9.950 -26.651 1.00 79.50 112 ILE A N 1
ATOM 889 C CA . ILE A 1 112 ? 19.149 9.794 -25.238 1.00 79.50 112 ILE A CA 1
ATOM 890 C C . ILE A 1 112 ? 18.418 10.823 -24.371 1.00 79.50 112 ILE A C 1
ATOM 892 O O . ILE A 1 112 ? 17.819 10.440 -23.365 1.00 79.50 112 ILE A O 1
ATOM 896 N N . ILE A 1 113 ? 18.424 12.101 -24.765 1.00 84.88 113 ILE A N 1
ATOM 897 C CA . ILE A 1 113 ? 17.733 13.171 -24.030 1.00 84.88 113 ILE A CA 1
ATOM 898 C C . ILE A 1 113 ? 16.238 12.856 -23.927 1.00 84.88 113 ILE A C 1
ATOM 900 O O . ILE A 1 113 ? 15.681 12.856 -22.830 1.00 84.88 113 ILE A O 1
ATOM 904 N N . ARG A 1 114 ? 15.596 12.486 -25.042 1.00 84.31 114 ARG A N 1
ATOM 905 C CA . ARG A 1 114 ? 14.169 12.132 -25.057 1.00 84.31 114 ARG A CA 1
ATOM 906 C C . ARG A 1 114 ? 13.861 10.943 -24.145 1.00 84.31 114 ARG A C 1
ATOM 908 O O . ARG A 1 114 ? 12.861 10.957 -23.428 1.00 84.31 114 ARG A O 1
ATOM 915 N N . ALA A 1 115 ? 14.707 9.913 -24.157 1.00 82.19 115 ALA A N 1
ATOM 916 C CA . ALA A 1 115 ? 14.537 8.750 -23.291 1.00 82.19 115 ALA A CA 1
ATOM 917 C C . ALA A 1 115 ? 14.667 9.119 -21.802 1.00 82.19 115 ALA A C 1
ATOM 919 O O . ALA A 1 115 ? 13.887 8.635 -20.981 1.00 82.19 115 ALA A O 1
ATOM 920 N N . GLN A 1 116 ? 15.609 10.000 -21.455 1.00 82.12 116 GLN A N 1
ATOM 921 C CA . GLN A 1 116 ? 15.778 10.508 -20.090 1.00 82.12 116 GLN A CA 1
ATOM 922 C C . GLN A 1 116 ? 14.580 11.353 -19.637 1.00 82.12 116 GLN A C 1
ATOM 924 O O . GLN A 1 116 ? 14.101 11.189 -18.513 1.00 82.12 116 GLN A O 1
ATOM 929 N N . GLU A 1 117 ? 14.055 12.219 -20.507 1.00 88.75 117 GLU A N 1
ATOM 930 C CA . GLU A 1 117 ? 12.859 13.019 -20.225 1.00 88.75 117 GLU A CA 1
ATOM 931 C C . GLU A 1 117 ? 11.632 12.136 -19.962 1.00 88.75 117 GLU A C 1
ATOM 933 O O . GLU A 1 117 ? 10.913 12.359 -18.982 1.00 88.75 117 GLU A O 1
ATOM 938 N N . GLU A 1 118 ? 11.420 11.100 -20.781 1.00 88.94 118 GLU A N 1
ATOM 939 C CA . GLU A 1 118 ? 10.308 10.162 -20.598 1.00 88.94 118 GLU A CA 1
ATOM 940 C C . GLU A 1 118 ? 10.461 9.352 -19.303 1.00 88.94 118 GLU A C 1
ATOM 942 O O . GLU A 1 118 ? 9.497 9.217 -18.547 1.00 88.94 118 GLU A O 1
ATOM 947 N N . GLN A 1 119 ? 11.674 8.892 -18.972 1.00 87.12 119 GLN A N 1
ATOM 948 C CA . GLN A 1 119 ? 11.943 8.256 -17.676 1.00 87.12 119 GLN A CA 1
ATOM 949 C C . GLN A 1 119 ? 11.629 9.197 -16.504 1.00 87.12 119 GLN A C 1
ATOM 951 O O . GLN A 1 119 ? 10.961 8.797 -15.548 1.00 87.12 119 GLN A O 1
ATOM 956 N N . GLY A 1 120 ? 12.041 10.465 -16.593 1.00 91.56 120 GLY A N 1
ATOM 957 C CA . GLY A 1 120 ? 11.733 11.481 -15.586 1.00 91.56 120 GLY A CA 1
ATOM 958 C C . GLY A 1 120 ? 10.237 11.798 -15.481 1.00 91.56 120 GLY A C 1
ATOM 959 O O . GLY A 1 120 ? 9.747 12.145 -14.401 1.00 91.56 120 GLY A O 1
ATOM 960 N N . ARG A 1 121 ? 9.478 11.683 -16.577 1.00 94.44 121 ARG A N 1
ATOM 961 C CA . ARG A 1 121 ? 8.013 11.813 -16.571 1.00 94.44 121 ARG A CA 1
ATOM 962 C C . ARG A 1 121 ? 7.353 10.628 -15.869 1.00 94.44 121 ARG A C 1
ATOM 964 O O . ARG A 1 121 ? 6.527 10.840 -14.982 1.00 94.44 121 ARG A O 1
ATOM 971 N N . LEU A 1 122 ? 7.745 9.402 -16.219 1.00 92.88 122 LEU A N 1
ATOM 972 C CA . LEU A 1 122 ? 7.222 8.174 -15.609 1.00 92.88 122 LEU A CA 1
ATOM 973 C C . LEU A 1 122 ? 7.494 8.126 -14.102 1.00 92.88 122 LEU A C 1
ATOM 975 O O . LEU A 1 122 ? 6.595 7.798 -13.329 1.00 92.88 122 LEU A O 1
ATOM 979 N N . TYR A 1 123 ? 8.694 8.527 -13.676 1.00 93.25 123 TYR A N 1
ATOM 980 C CA . TYR A 1 123 ? 9.051 8.606 -12.259 1.00 93.25 123 TYR A CA 1
ATOM 981 C C . TYR A 1 123 ? 8.113 9.538 -11.473 1.00 93.25 123 TYR A C 1
ATOM 983 O O . TYR A 1 123 ? 7.604 9.165 -10.417 1.00 93.25 123 TYR A O 1
ATOM 991 N N . ARG A 1 124 ? 7.814 10.727 -12.018 1.00 94.62 124 ARG A N 1
ATOM 992 C CA . ARG A 1 124 ? 6.901 11.697 -11.387 1.00 94.62 124 ARG A CA 1
ATOM 993 C C . ARG A 1 124 ? 5.470 11.166 -11.259 1.00 94.62 124 ARG A C 1
ATOM 995 O O . ARG A 1 124 ? 4.839 11.379 -10.226 1.00 94.62 124 ARG A O 1
ATOM 1002 N N . ILE A 1 125 ? 4.976 10.454 -12.274 1.00 94.88 125 ILE A N 1
ATOM 1003 C CA . ILE A 1 125 ? 3.651 9.811 -12.240 1.00 94.88 125 ILE A CA 1
ATOM 1004 C C . ILE A 1 125 ? 3.601 8.742 -11.142 1.00 94.88 125 ILE A C 1
ATOM 1006 O O . ILE A 1 125 ? 2.633 8.669 -10.385 1.00 94.88 125 ILE A O 1
ATOM 1010 N N . GLU A 1 126 ? 4.647 7.926 -11.026 1.00 93.69 126 GLU A N 1
ATOM 1011 C CA . GLU A 1 126 ? 4.718 6.879 -10.007 1.00 93.69 126 GLU A CA 1
ATOM 1012 C C . GLU A 1 126 ? 4.774 7.459 -8.584 1.00 93.69 126 GLU A C 1
ATOM 1014 O O . GLU A 1 126 ? 4.098 6.965 -7.680 1.00 93.69 126 GLU A O 1
ATOM 1019 N N . GLU A 1 127 ? 5.515 8.552 -8.370 1.00 94.88 127 GLU A N 1
ATOM 1020 C CA . GLU A 1 127 ? 5.502 9.261 -7.086 1.00 94.88 127 GLU A CA 1
ATOM 1021 C C . GLU A 1 127 ? 4.117 9.814 -6.729 1.00 94.88 127 GLU A C 1
ATOM 1023 O O . GLU A 1 127 ? 3.701 9.715 -5.572 1.00 94.88 127 GLU A O 1
ATOM 1028 N N . GLN A 1 128 ? 3.391 10.376 -7.700 1.00 94.81 128 GLN A N 1
ATOM 1029 C CA . GLN A 1 128 ? 2.021 10.853 -7.484 1.00 94.81 128 GLN A CA 1
ATOM 1030 C C . GLN A 1 128 ? 1.088 9.706 -7.092 1.00 94.81 128 GLN A C 1
ATOM 1032 O O . GLN A 1 128 ? 0.418 9.800 -6.064 1.00 94.81 128 GLN A O 1
ATOM 1037 N N . ARG A 1 129 ? 1.124 8.584 -7.822 1.00 94.25 129 ARG A N 1
ATOM 1038 C CA . ARG A 1 129 ? 0.324 7.390 -7.501 1.00 94.25 129 ARG A CA 1
ATOM 1039 C C . ARG A 1 129 ? 0.606 6.859 -6.101 1.00 94.25 129 ARG A C 1
ATOM 1041 O O . ARG A 1 129 ? -0.324 6.520 -5.374 1.00 94.25 129 ARG A O 1
ATOM 1048 N N . LYS A 1 130 ? 1.875 6.824 -5.683 1.00 95.62 130 LYS A N 1
ATOM 1049 C CA . LYS A 1 130 ? 2.248 6.414 -4.319 1.00 95.62 130 LYS A CA 1
ATOM 1050 C C . LYS A 1 130 ? 1.664 7.345 -3.259 1.00 95.62 130 LYS A C 1
ATOM 1052 O O . LYS A 1 130 ? 1.183 6.857 -2.237 1.00 95.62 130 LYS A O 1
ATOM 1057 N N . LYS A 1 131 ? 1.686 8.662 -3.490 1.00 96.19 131 LYS A N 1
ATOM 1058 C CA . LYS A 1 131 ? 1.082 9.646 -2.576 1.00 96.19 131 LYS A CA 1
ATOM 1059 C C . LYS A 1 131 ? -0.435 9.481 -2.504 1.00 96.19 131 LYS A C 1
ATOM 1061 O O . LYS A 1 131 ? -0.981 9.433 -1.407 1.00 96.19 131 LYS A O 1
ATOM 1066 N N . GLU A 1 132 ? -1.104 9.333 -3.643 1.00 95.00 132 GLU A N 1
ATOM 1067 C CA . GLU A 1 132 ? -2.553 9.102 -3.709 1.00 95.00 132 GLU A CA 1
ATOM 1068 C C . GLU A 1 132 ? -2.961 7.806 -2.998 1.00 95.00 132 GLU A C 1
ATOM 1070 O O . GLU A 1 132 ? -3.899 7.805 -2.204 1.00 95.00 132 GLU A O 1
ATOM 1075 N N . GLU A 1 133 ? -2.215 6.720 -3.205 1.00 95.50 133 GLU A N 1
ATOM 1076 C CA . GLU A 1 133 ? -2.436 5.436 -2.534 1.00 95.50 133 GLU A CA 1
ATOM 1077 C C . GLU A 1 133 ? -2.265 5.546 -1.012 1.00 95.50 133 GLU A C 1
ATOM 1079 O O . GLU A 1 133 ? -3.051 4.978 -0.250 1.00 95.50 133 GLU A O 1
ATOM 1084 N N . GLN A 1 134 ? -1.257 6.292 -0.549 1.00 95.81 134 GLN A N 1
ATOM 1085 C CA . GLN A 1 134 ? -1.061 6.558 0.878 1.00 95.81 134 GLN A CA 1
ATOM 1086 C C . GLN A 1 134 ? -2.212 7.379 1.464 1.00 95.81 134 GLN A C 1
ATOM 1088 O O . GLN A 1 134 ? -2.709 7.034 2.537 1.00 95.81 134 GLN A O 1
ATOM 1093 N N . ILE A 1 135 ? -2.667 8.418 0.758 1.00 95.81 135 ILE A N 1
ATOM 1094 C CA . ILE A 1 135 ? -3.815 9.236 1.173 1.00 95.81 135 ILE A CA 1
ATOM 1095 C C . ILE A 1 135 ? -5.081 8.377 1.235 1.00 95.81 135 ILE A C 1
ATOM 1097 O O . ILE A 1 135 ? -5.812 8.444 2.224 1.00 95.81 135 ILE A O 1
ATOM 1101 N N . ARG A 1 136 ? -5.321 7.522 0.232 1.00 95.69 136 ARG A N 1
ATOM 1102 C CA . ARG A 1 136 ? -6.475 6.615 0.213 1.00 95.69 136 ARG A CA 1
ATOM 1103 C C . ARG A 1 136 ? -6.445 5.654 1.399 1.00 95.69 136 ARG A C 1
ATOM 1105 O O . ARG A 1 136 ? -7.413 5.597 2.149 1.00 95.69 136 ARG A O 1
ATOM 1112 N N . LYS A 1 137 ? -5.315 4.980 1.637 1.00 96.00 137 LYS A N 1
ATOM 1113 C CA . LYS A 1 137 ? -5.136 4.075 2.788 1.00 96.00 137 LYS A CA 1
ATOM 1114 C C . LYS A 1 137 ? -5.289 4.784 4.132 1.00 96.00 137 LYS A C 1
ATOM 1116 O O . LYS A 1 137 ? -5.833 4.205 5.070 1.00 96.00 137 LYS A O 1
ATOM 1121 N N . ALA A 1 138 ? -4.802 6.019 4.247 1.00 95.31 138 ALA A N 1
ATOM 1122 C CA . ALA A 1 138 ? -4.967 6.821 5.455 1.00 95.31 138 ALA A CA 1
ATOM 1123 C C . ALA A 1 138 ? -6.442 7.169 5.690 1.00 95.31 138 ALA A C 1
ATOM 1125 O O . ALA A 1 138 ? -6.925 6.999 6.807 1.00 95.31 138 ALA A O 1
ATOM 1126 N N . LYS A 1 139 ? -7.165 7.568 4.637 1.00 95.69 139 LYS A N 1
ATOM 1127 C CA . LYS A 1 139 ? -8.600 7.864 4.696 1.00 95.69 139 LYS A CA 1
ATOM 1128 C C . LYS A 1 139 ? -9.428 6.626 5.047 1.00 95.69 139 LYS A C 1
ATOM 1130 O O . LYS A 1 139 ? -10.257 6.699 5.945 1.00 95.69 139 LYS A O 1
ATOM 1135 N N . GLU A 1 140 ? -9.154 5.484 4.416 1.00 94.75 140 GLU A N 1
ATOM 1136 C CA . GLU A 1 140 ? -9.796 4.200 4.737 1.00 94.75 140 GLU A CA 1
ATOM 1137 C C . GLU A 1 140 ? -9.555 3.805 6.203 1.00 94.75 140 GLU A C 1
ATOM 1139 O O . GLU A 1 140 ? -10.483 3.408 6.908 1.00 94.75 140 GLU A O 1
ATOM 1144 N N . ARG A 1 141 ? -8.318 3.959 6.701 1.00 93.50 141 ARG A N 1
ATOM 1145 C CA . ARG A 1 141 ? -7.995 3.707 8.113 1.00 93.50 141 ARG A CA 1
ATOM 1146 C C . ARG A 1 141 ? -8.729 4.674 9.040 1.00 93.50 141 ARG A C 1
ATOM 1148 O O . ARG A 1 141 ? -9.240 4.252 10.074 1.00 93.50 141 ARG A O 1
ATOM 1155 N N . GLU A 1 142 ? -8.780 5.954 8.693 1.00 94.19 142 GLU A N 1
ATOM 1156 C CA . GLU A 1 142 ? -9.471 6.962 9.492 1.00 94.19 142 GLU A CA 1
ATOM 1157 C C . GLU A 1 142 ? -10.976 6.678 9.560 1.00 94.19 142 GLU A C 1
ATOM 1159 O O . GLU A 1 142 ? -11.535 6.652 10.652 1.00 94.19 142 GLU A O 1
ATOM 1164 N N . GLU A 1 143 ? -11.619 6.391 8.426 1.00 92.81 143 GLU A N 1
ATOM 1165 C CA . GLU A 1 143 ? -13.031 5.996 8.357 1.00 92.81 143 GLU A CA 1
ATOM 1166 C C . GLU A 1 143 ? -13.299 4.715 9.154 1.00 92.81 143 GLU A C 1
ATOM 1168 O O . GLU A 1 143 ? -14.308 4.613 9.855 1.00 92.81 143 GLU A O 1
ATOM 1173 N N . TYR A 1 144 ? -12.363 3.765 9.122 1.00 90.75 144 TYR A N 1
ATOM 1174 C CA . TYR A 1 144 ? -12.441 2.546 9.913 1.00 90.75 144 TYR A CA 1
ATOM 1175 C C . TYR A 1 144 ? -12.349 2.804 11.429 1.00 90.75 144 TYR A C 1
ATOM 1177 O O . TYR A 1 144 ? -13.083 2.192 12.211 1.00 90.75 144 TYR A O 1
ATOM 1185 N N . GLU A 1 145 ? -11.456 3.692 11.866 1.00 93.06 145 GLU A N 1
ATOM 1186 C CA . GLU A 1 145 ? -11.223 4.004 13.283 1.00 93.06 145 GLU A CA 1
ATOM 1187 C C . GLU A 1 145 ? -12.210 5.029 13.861 1.00 93.06 145 GLU A C 1
ATOM 1189 O O . GLU A 1 145 ? -12.395 5.072 15.080 1.00 93.06 145 GLU A O 1
ATOM 1194 N N . ARG A 1 146 ? -12.839 5.855 13.015 1.00 94.38 146 ARG A N 1
ATOM 1195 C CA . ARG A 1 146 ? -13.701 6.977 13.421 1.00 94.38 146 ARG A CA 1
ATOM 1196 C C . ARG A 1 146 ? -14.807 6.571 14.407 1.00 94.38 146 ARG A C 1
ATOM 1198 O O . ARG A 1 146 ? -14.918 7.258 15.422 1.00 94.38 146 ARG A O 1
ATOM 1205 N N . PRO A 1 147 ? -15.570 5.477 14.201 1.00 94.38 147 PRO A N 1
ATOM 1206 C CA . PRO A 1 147 ? -16.620 5.078 15.142 1.00 94.38 147 PRO A CA 1
ATOM 1207 C C . PRO A 1 147 ? -16.076 4.712 16.527 1.00 94.38 147 PRO A C 1
ATOM 1209 O O . PRO A 1 147 ? -16.570 5.208 17.535 1.00 94.38 147 PRO A O 1
ATOM 1212 N N . LEU A 1 148 ? -14.994 3.928 16.595 1.00 95.38 148 LEU A N 1
ATOM 1213 C CA . LEU A 1 148 ? -14.351 3.569 17.863 1.00 95.38 148 LEU A CA 1
ATOM 1214 C C . LEU A 1 148 ? -13.801 4.796 18.601 1.00 95.38 148 LEU A C 1
ATOM 1216 O O . LEU A 1 148 ? -13.972 4.909 19.814 1.00 95.38 148 LEU A O 1
ATOM 1220 N N . LYS A 1 149 ? -13.169 5.735 17.882 1.00 95.38 149 LYS A N 1
ATOM 1221 C CA . LYS A 1 149 ? -12.692 6.997 18.473 1.00 95.38 149 LYS A CA 1
ATOM 1222 C C . LYS A 1 149 ? -13.853 7.814 19.034 1.00 95.38 149 LYS A C 1
ATOM 1224 O O . LYS A 1 149 ? -13.778 8.241 20.182 1.00 95.38 149 LYS A O 1
ATOM 1229 N N . ALA A 1 150 ? -14.930 7.972 18.264 1.00 95.56 150 ALA A N 1
ATOM 1230 C CA . ALA A 1 150 ? -16.128 8.684 18.701 1.00 95.56 150 ALA A CA 1
ATOM 1231 C C . ALA A 1 150 ? -16.760 8.031 19.941 1.00 95.56 150 ALA A C 1
ATOM 1233 O O . ALA A 1 150 ? -17.069 8.727 20.907 1.00 95.56 150 ALA A O 1
ATOM 1234 N N . PHE A 1 151 ? -16.863 6.700 19.954 1.00 96.38 151 PHE A N 1
ATOM 1235 C CA . PHE A 1 151 ? -17.361 5.933 21.093 1.00 96.38 151 PHE A CA 1
ATOM 1236 C C . PHE A 1 151 ? -16.516 6.159 22.354 1.00 96.38 151 PHE A C 1
ATOM 1238 O O . PHE A 1 151 ? -17.053 6.504 23.406 1.00 96.38 151 PHE A O 1
ATOM 1245 N N . ILE A 1 152 ? -15.186 6.026 22.257 1.00 95.25 152 ILE A N 1
ATOM 1246 C CA . ILE A 1 152 ? -14.278 6.250 23.393 1.00 95.25 152 ILE A CA 1
ATOM 1247 C C . ILE A 1 152 ? -14.402 7.692 23.900 1.00 95.25 152 ILE A C 1
ATOM 1249 O O . ILE A 1 152 ? -14.491 7.905 25.108 1.00 95.25 152 ILE A O 1
ATOM 1253 N N . SER A 1 153 ? -14.451 8.678 23.000 1.00 95.62 153 SER A N 1
ATOM 1254 C CA . SER A 1 153 ? -14.654 10.079 23.376 1.00 95.62 153 SER A CA 1
ATOM 1255 C C . SER A 1 153 ? -15.995 10.313 24.076 1.00 95.62 153 SER A C 1
ATOM 1257 O O . SER A 1 153 ? -16.027 11.084 25.033 1.00 95.62 153 SER A O 1
ATOM 1259 N N . SER A 1 154 ? -17.076 9.647 23.652 1.00 95.94 154 SER A N 1
ATOM 1260 C CA . SER A 1 154 ? -18.371 9.700 24.350 1.00 95.94 154 SER A CA 1
ATOM 1261 C C . SER A 1 154 ? -18.254 9.138 25.763 1.00 95.94 154 SER A C 1
ATOM 1263 O O . SER A 1 154 ? -18.603 9.821 26.720 1.00 95.94 154 SER A O 1
ATOM 1265 N N . LYS A 1 155 ? -17.645 7.955 25.922 1.00 95.62 155 LYS A N 1
ATOM 1266 C CA . LYS A 1 155 ? -17.470 7.316 27.236 1.00 95.62 155 LYS A CA 1
ATOM 1267 C C . LYS A 1 155 ? -16.592 8.109 28.199 1.00 95.62 155 LYS A C 1
ATOM 1269 O O . LYS A 1 155 ? -16.860 8.110 29.396 1.00 95.62 155 LYS A O 1
ATOM 1274 N N . ILE A 1 156 ? -15.573 8.805 27.695 1.00 96.06 156 ILE A N 1
ATOM 1275 C CA . ILE A 1 156 ? -14.769 9.721 28.516 1.00 96.06 156 ILE A CA 1
ATOM 1276 C C . ILE A 1 156 ? -15.639 10.883 29.006 1.00 96.06 156 ILE A C 1
ATOM 1278 O O . ILE A 1 156 ? -15.641 11.164 30.202 1.00 96.06 156 ILE A O 1
ATOM 1282 N N . LYS A 1 157 ? -16.416 11.515 28.115 1.00 95.06 157 LYS A N 1
ATOM 1283 C CA . LYS A 1 157 ? -17.323 12.613 28.488 1.00 95.06 157 LYS A CA 1
ATOM 1284 C C . LYS A 1 157 ? -18.383 12.169 29.495 1.00 95.06 157 LYS A C 1
ATOM 1286 O O . LYS A 1 157 ? -18.581 12.859 30.479 1.00 95.06 157 LYS A O 1
ATOM 1291 N N . GLU A 1 158 ? -19.002 11.008 29.285 1.00 94.62 158 GLU A N 1
ATOM 1292 C CA . GLU A 1 158 ? -19.995 10.417 30.201 1.00 94.62 158 GLU A CA 1
ATOM 1293 C C . GLU A 1 158 ? -19.424 10.118 31.597 1.00 94.62 158 GLU A C 1
ATOM 1295 O O . GLU A 1 158 ? -20.180 10.009 32.556 1.00 94.62 158 GLU A O 1
ATOM 1300 N N . SER A 1 159 ? -18.104 9.950 31.716 1.00 92.19 159 SER A N 1
ATOM 1301 C CA . SER A 1 159 ? -17.451 9.644 32.991 1.00 92.19 159 SER A CA 1
ATOM 1302 C C . SER A 1 159 ? -17.062 10.871 33.818 1.00 92.19 159 SER A C 1
ATOM 1304 O O . SER A 1 159 ? -16.631 10.693 34.953 1.00 92.19 159 SER A O 1
ATOM 1306 N N . ASP A 1 160 ? -17.137 12.081 33.251 1.00 94.25 160 ASP A N 1
ATOM 1307 C CA . ASP A 1 160 ? -16.614 13.323 33.847 1.00 94.25 160 ASP A CA 1
ATOM 1308 C C . ASP A 1 160 ? -15.126 13.254 34.267 1.00 94.25 160 ASP A C 1
ATOM 1310 O O . ASP A 1 160 ? -14.642 14.039 35.084 1.00 94.25 160 ASP A O 1
ATOM 1314 N N . LEU A 1 161 ? -14.362 12.321 33.687 1.00 94.56 161 LEU A N 1
ATOM 1315 C CA . LEU A 1 161 ? -12.934 12.146 33.941 1.00 94.56 161 LEU A CA 1
ATOM 1316 C C . LEU A 1 161 ? -12.081 12.723 32.812 1.00 94.56 161 LEU A C 1
ATOM 1318 O O . LEU A 1 161 ? -12.471 12.776 31.644 1.00 94.56 161 LEU A O 1
ATOM 1322 N N . SER A 1 162 ? -10.833 13.056 33.149 1.00 95.81 162 SER A N 1
ATOM 1323 C CA . SER A 1 162 ? -9.800 13.242 32.131 1.00 95.81 162 SER A CA 1
ATOM 1324 C C . SER A 1 162 ? -9.569 11.931 31.367 1.00 95.81 162 SER A C 1
ATOM 1326 O O . SER A 1 162 ? -9.733 10.844 31.920 1.00 95.81 162 SER A O 1
ATOM 1328 N N . GLU A 1 163 ? -9.110 11.992 30.113 1.00 94.69 163 GLU A N 1
ATOM 1329 C CA . GLU A 1 163 ? -8.786 10.777 29.345 1.00 94.69 163 GLU A CA 1
ATOM 1330 C C . GLU A 1 163 ? -7.778 9.874 30.085 1.00 94.69 163 GLU A C 1
ATOM 1332 O O . GLU A 1 163 ? -7.879 8.642 30.058 1.00 94.69 163 GLU A O 1
ATOM 1337 N N . LYS A 1 164 ? -6.814 10.488 30.781 1.00 95.81 164 LYS A N 1
ATOM 1338 C CA . LYS A 1 164 ? -5.805 9.783 31.576 1.00 95.81 164 LYS A CA 1
ATOM 1339 C C . LYS A 1 164 ? -6.446 9.032 32.742 1.00 95.81 164 LYS A C 1
ATOM 1341 O O . LYS A 1 164 ? -6.130 7.861 32.958 1.00 95.81 164 LYS A O 1
ATOM 1346 N N . ASP A 1 165 ? -7.349 9.683 33.467 1.00 95.50 165 ASP A N 1
ATOM 1347 C CA . ASP A 1 165 ? -8.028 9.085 34.615 1.00 95.50 165 ASP A CA 1
ATOM 1348 C C . ASP A 1 165 ? -9.059 8.049 34.185 1.00 95.50 165 ASP A C 1
ATOM 1350 O O . ASP A 1 165 ? -9.111 6.975 34.779 1.00 95.50 165 ASP A O 1
ATOM 1354 N N . PHE A 1 166 ? -9.777 8.287 33.089 1.00 95.88 166 PHE A N 1
ATOM 1355 C CA . PHE A 1 166 ? -10.671 7.307 32.482 1.00 95.88 166 PHE A CA 1
ATOM 1356 C C . PHE A 1 166 ? -9.926 6.016 32.122 1.00 95.88 166 PHE A C 1
ATOM 1358 O O . PHE A 1 166 ? -10.346 4.924 32.508 1.00 95.88 166 PHE A O 1
ATOM 1365 N N . LYS A 1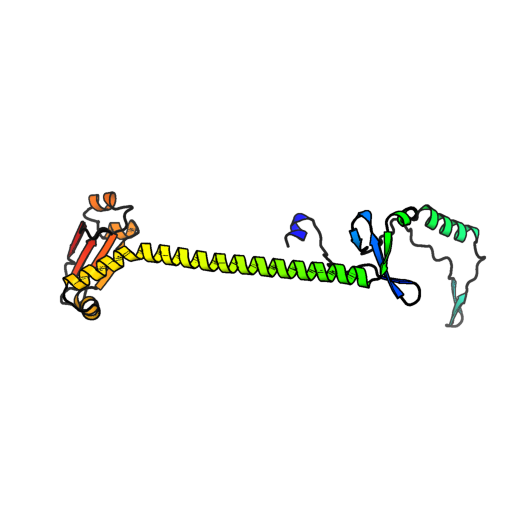 167 ? -8.768 6.112 31.454 1.00 93.44 167 LYS A N 1
ATOM 1366 C CA . LYS A 1 167 ? -7.914 4.947 31.152 1.00 93.44 167 LYS A CA 1
ATOM 1367 C C . LYS A 1 167 ? -7.354 4.288 32.412 1.00 93.44 167 LYS A C 1
ATOM 1369 O O . LYS A 1 167 ? -7.174 3.070 32.455 1.00 93.44 167 LYS A O 1
ATOM 1374 N N . LYS A 1 168 ? -7.060 5.064 33.455 1.00 93.31 168 LYS A N 1
ATOM 1375 C CA . LYS A 1 168 ? -6.526 4.531 34.712 1.00 93.31 168 LYS A CA 1
ATOM 1376 C C . LYS A 1 168 ? -7.595 3.787 35.517 1.00 93.31 168 LYS A C 1
ATOM 1378 O O . LYS A 1 168 ? -7.313 2.681 35.976 1.00 93.31 168 LYS A O 1
ATOM 1383 N N . GLN A 1 169 ? -8.788 4.357 35.641 1.00 92.88 169 GLN A N 1
ATOM 1384 C CA . GLN A 1 169 ? -9.805 3.954 36.614 1.00 92.88 169 GLN A CA 1
ATOM 1385 C C . GLN A 1 169 ? -10.950 3.143 35.998 1.00 92.88 169 GLN A C 1
ATOM 1387 O O . GLN A 1 169 ? -11.442 2.227 36.644 1.00 92.88 169 GLN A O 1
ATOM 1392 N N . VAL A 1 170 ? -11.342 3.432 34.753 1.00 94.06 170 VAL A N 1
ATOM 1393 C CA . VAL A 1 170 ? -12.558 2.874 34.136 1.00 94.06 170 VAL A CA 1
ATOM 1394 C C . VAL A 1 170 ? -12.216 1.914 33.004 1.00 94.06 170 VAL A C 1
ATOM 1396 O O . VAL A 1 170 ? -12.540 0.732 33.062 1.00 94.06 170 VAL A O 1
ATOM 1399 N N . CYS A 1 171 ? -11.538 2.389 31.963 1.00 95.00 171 CYS A N 1
ATOM 1400 C CA . CYS A 1 171 ? -11.276 1.592 30.772 1.00 95.00 171 CYS A CA 1
ATOM 1401 C C . CYS A 1 171 ? -10.100 0.635 31.001 1.00 95.00 171 CYS A C 1
ATOM 1403 O O . CYS A 1 171 ? -8.973 1.050 31.274 1.00 95.00 171 CYS A O 1
ATOM 1405 N N . SER A 1 172 ? -10.353 -0.666 30.866 1.00 94.44 172 SER A N 1
ATOM 1406 C CA . SER A 1 172 ? -9.294 -1.668 30.740 1.00 94.44 172 SER A CA 1
ATOM 1407 C C . SER A 1 172 ? -8.851 -1.810 29.289 1.00 94.44 172 SER A C 1
ATOM 1409 O O . SER A 1 172 ? -7.657 -1.768 29.005 1.00 94.44 172 SER A O 1
ATOM 1411 N N . SER A 1 173 ? -9.803 -1.964 28.369 1.00 94.19 173 SER A N 1
ATOM 1412 C CA . SER A 1 173 ? -9.542 -1.977 26.930 1.00 94.19 173 SER A CA 1
ATOM 1413 C C . SER A 1 173 ? -10.815 -1.652 26.154 1.00 94.19 173 SER A C 1
ATOM 1415 O O . SER A 1 173 ? -11.919 -1.962 26.602 1.00 94.19 173 SER A O 1
ATOM 1417 N N . CYS A 1 174 ? -10.663 -1.052 24.977 1.00 95.06 174 CYS A N 1
ATOM 1418 C CA . CYS A 1 174 ? -11.762 -0.760 24.064 1.00 95.06 174 CYS A CA 1
ATOM 1419 C C . CYS A 1 174 ? -11.285 -1.033 22.638 1.00 95.06 174 CYS A C 1
ATOM 1421 O O . CYS A 1 174 ? -10.307 -0.426 22.209 1.00 95.06 174 CYS A O 1
ATOM 1423 N N . ASP A 1 175 ? -11.897 -2.000 21.953 1.00 94.75 175 ASP A N 1
ATOM 1424 C CA . ASP A 1 175 ? -11.488 -2.398 20.598 1.00 94.75 175 ASP A CA 1
ATOM 1425 C C . ASP A 1 175 ? -12.630 -3.113 19.864 1.00 94.75 175 ASP A C 1
ATOM 1427 O O . ASP A 1 175 ? -13.634 -3.486 20.474 1.00 94.75 175 ASP A O 1
ATOM 1431 N N . TYR A 1 176 ? -12.474 -3.337 18.564 1.00 94.44 176 TYR A N 1
ATOM 1432 C CA . TYR A 1 176 ? -13.450 -4.035 17.743 1.00 94.44 176 TYR A CA 1
ATOM 1433 C C . TYR A 1 176 ? -13.432 -5.559 17.945 1.00 94.44 176 TYR A C 1
ATOM 1435 O O . TYR A 1 176 ? -12.380 -6.195 18.001 1.00 94.44 176 TYR A O 1
ATOM 1443 N N . LEU A 1 177 ? -14.620 -6.165 17.933 1.00 91.69 177 LEU A N 1
ATOM 1444 C CA . LEU A 1 177 ? -14.823 -7.598 17.726 1.00 91.69 177 LEU A CA 1
ATOM 1445 C C . LEU A 1 177 ? -15.142 -7.838 16.254 1.00 91.69 177 LEU A C 1
ATOM 1447 O O . LEU A 1 177 ? -16.249 -7.561 15.791 1.00 91.69 177 LEU A O 1
ATOM 1451 N N . LYS A 1 178 ? -14.152 -8.339 15.516 1.00 82.75 178 LYS A N 1
ATOM 1452 C CA . LYS A 1 178 ? -14.242 -8.514 14.061 1.00 82.75 178 LYS A CA 1
ATOM 1453 C C . LYS A 1 178 ? -14.651 -9.938 13.707 1.00 82.75 178 LYS A C 1
ATOM 1455 O O . LYS A 1 178 ? -15.622 -10.147 12.989 1.00 82.75 178 LYS A O 1
ATOM 1460 N N . ASP A 1 179 ? -13.958 -10.911 14.284 1.00 86.00 179 ASP A N 1
ATOM 1461 C CA . ASP A 1 179 ? -14.046 -12.302 13.851 1.00 86.00 179 ASP A CA 1
ATOM 1462 C C . ASP A 1 179 ? -15.117 -13.089 14.608 1.00 86.00 179 ASP A C 1
ATOM 1464 O O . ASP A 1 179 ? -15.309 -12.926 15.820 1.00 86.00 179 ASP A O 1
ATOM 1468 N N . ARG A 1 180 ? -15.760 -14.026 13.902 1.00 86.38 180 ARG A N 1
ATOM 1469 C CA . ARG A 1 180 ? -16.761 -14.945 14.465 1.00 86.38 180 ARG A CA 1
ATOM 1470 C C . ARG A 1 180 ? -16.238 -15.705 15.684 1.00 86.38 180 ARG A C 1
ATOM 1472 O O . ARG A 1 180 ? -16.958 -15.849 16.668 1.00 86.38 180 ARG A O 1
ATOM 1479 N N . SER A 1 181 ? -14.990 -16.168 15.627 1.00 87.62 181 SER A N 1
ATOM 1480 C CA . SER A 1 181 ? -14.343 -16.923 16.708 1.00 87.62 181 SER A CA 1
ATOM 1481 C C . SER A 1 181 ? -14.162 -16.097 17.982 1.00 87.62 181 SER A C 1
ATOM 1483 O O . SER A 1 181 ? -14.228 -16.634 19.085 1.00 87.62 181 SER A O 1
ATOM 1485 N N . THR A 1 182 ? -13.942 -14.790 17.845 1.00 88.44 182 THR A N 1
ATOM 1486 C CA . THR A 1 182 ? -13.808 -13.886 18.986 1.00 88.44 182 THR A CA 1
ATOM 1487 C C . THR A 1 182 ? -15.186 -13.543 19.547 1.00 88.44 182 THR A C 1
ATOM 1489 O O . THR A 1 182 ? -15.369 -13.596 20.760 1.00 88.44 182 THR A O 1
ATOM 1492 N N . LYS A 1 183 ? -16.176 -13.269 18.684 1.00 91.56 183 LYS A N 1
ATOM 1493 C CA . LYS A 1 183 ? -17.566 -12.995 19.093 1.00 91.56 183 LYS A CA 1
ATOM 1494 C C . LYS A 1 183 ? -18.216 -14.176 19.813 1.00 91.56 183 LYS A C 1
ATOM 1496 O O . LYS A 1 183 ? -18.891 -13.966 20.818 1.00 91.56 183 LYS A O 1
ATOM 1501 N N . SER A 1 184 ? -17.969 -15.410 19.369 1.00 90.12 184 SER A N 1
ATOM 1502 C CA . SER A 1 184 ? -18.566 -16.603 19.987 1.00 90.12 184 SER A CA 1
ATOM 1503 C C . SER A 1 184 ? -18.178 -16.778 21.456 1.00 90.12 184 SER A C 1
ATOM 1505 O O . SER A 1 184 ? -18.983 -17.267 22.237 1.00 90.12 184 SER A O 1
ATOM 1507 N N . ARG A 1 185 ? -16.987 -16.313 21.863 1.00 89.81 185 ARG A N 1
ATOM 1508 C CA . ARG A 1 185 ? -16.540 -16.337 23.270 1.00 89.81 185 ARG A CA 1
ATOM 1509 C C . ARG A 1 185 ? -17.334 -15.393 24.171 1.00 89.81 185 ARG A C 1
ATOM 1511 O O . ARG A 1 185 ? -17.384 -15.605 25.379 1.00 89.81 185 ARG A O 1
ATOM 1518 N N . TYR A 1 186 ? -17.894 -14.330 23.600 1.00 89.88 186 TYR A N 1
ATOM 1519 C CA . TYR A 1 186 ? -18.708 -13.367 24.335 1.00 89.88 186 TYR A CA 1
ATOM 1520 C C . TYR A 1 186 ? -20.188 -13.744 24.321 1.00 89.88 186 TYR A C 1
ATOM 1522 O O . TYR A 1 186 ? -20.866 -13.551 25.324 1.00 89.88 186 TYR A O 1
ATOM 1530 N N . PHE A 1 187 ? -20.661 -14.334 23.223 1.00 91.69 187 PHE A N 1
ATOM 1531 C CA . PHE A 1 187 ? -22.058 -14.711 23.017 1.00 91.69 187 PHE A CA 1
ATOM 1532 C C . PHE A 1 187 ? -22.345 -16.199 23.262 1.00 91.69 187 PHE A C 1
ATOM 1534 O O . PHE A 1 187 ? -23.309 -16.729 22.719 1.00 91.69 187 PHE A O 1
ATOM 1541 N N . THR A 1 188 ? -21.545 -16.886 24.085 1.00 88.12 188 THR A N 1
ATOM 1542 C CA . THR A 1 188 ? -21.716 -18.325 24.372 1.00 88.12 188 THR A CA 1
ATOM 1543 C C . THR A 1 188 ? -23.138 -18.676 24.822 1.00 88.12 188 THR A C 1
ATOM 1545 O O . THR A 1 188 ? -23.677 -19.701 24.425 1.00 88.12 188 THR A O 1
ATOM 1548 N N . GLU A 1 189 ? -23.751 -17.807 25.625 1.00 87.88 189 GLU A N 1
ATOM 1549 C CA . GLU A 1 189 ? -25.103 -17.984 26.178 1.00 87.88 189 GLU A CA 1
ATOM 1550 C C . GLU A 1 189 ? -26.185 -17.270 25.344 1.00 87.88 189 GLU A C 1
ATOM 1552 O O . GLU A 1 189 ? -27.362 -17.302 25.691 1.00 87.88 189 GLU A O 1
ATOM 1557 N N . ARG A 1 190 ? -25.794 -16.603 24.249 1.00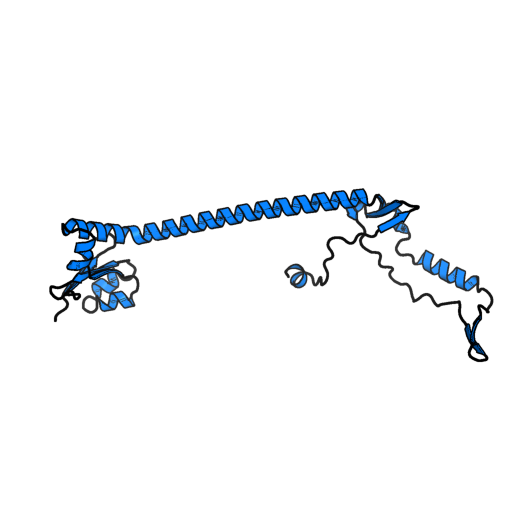 90.56 190 ARG A N 1
ATOM 1558 C CA . ARG A 1 190 ? -26.660 -15.783 23.387 1.00 90.56 190 ARG A CA 1
ATOM 1559 C C . ARG A 1 190 ? -26.400 -16.069 21.903 1.00 90.56 190 ARG A C 1
ATOM 1561 O O . ARG A 1 190 ? -25.917 -15.192 21.180 1.00 90.56 190 ARG A O 1
ATOM 1568 N N . PRO A 1 191 ? -26.691 -17.296 21.429 1.00 91.06 191 PRO A N 1
ATOM 1569 C CA . PRO A 1 191 ? -26.485 -17.665 20.027 1.00 91.06 191 PRO A CA 1
ATOM 1570 C C . PRO A 1 191 ? -27.287 -16.773 19.065 1.00 91.06 191 PRO A C 1
ATOM 1572 O O . PRO A 1 191 ? -26.804 -16.468 17.980 1.00 91.06 191 PRO A O 1
ATOM 1575 N N . ASP A 1 192 ? -28.439 -16.258 19.508 1.00 93.31 192 ASP A N 1
ATOM 1576 C CA . ASP A 1 192 ? -29.255 -15.278 18.786 1.00 93.31 192 ASP A CA 1
ATOM 1577 C C . ASP A 1 192 ? -28.466 -14.012 18.406 1.00 93.31 192 ASP A C 1
ATOM 1579 O O . ASP A 1 192 ? -28.559 -13.522 17.279 1.00 93.31 192 ASP A O 1
ATOM 1583 N N . LEU A 1 193 ? -27.637 -13.505 19.325 1.00 92.94 193 LEU A N 1
ATOM 1584 C CA . LEU A 1 193 ? -26.794 -12.334 19.082 1.00 92.94 193 LEU A CA 1
ATOM 1585 C C . LEU A 1 193 ? -25.616 -12.663 18.163 1.00 92.94 193 LEU A C 1
ATOM 1587 O O . LEU A 1 193 ? -25.221 -11.827 17.348 1.00 92.94 193 LEU A O 1
ATOM 1591 N N . LEU A 1 194 ? -25.056 -13.870 18.271 1.00 91.75 194 LEU A N 1
ATOM 1592 C CA . LEU A 1 194 ? -23.963 -14.298 17.401 1.00 91.75 194 LEU A CA 1
ATOM 1593 C C . LEU A 1 194 ? -24.414 -14.398 15.942 1.00 91.75 194 LEU A C 1
ATOM 1595 O O . LEU A 1 194 ? -23.675 -13.949 15.067 1.00 91.75 194 LEU A O 1
ATOM 1599 N N . ASP A 1 195 ? -25.605 -14.944 15.696 1.00 91.69 195 ASP A N 1
ATOM 1600 C CA . ASP A 1 195 ? -26.165 -15.077 14.350 1.00 91.69 195 ASP A CA 1
ATOM 1601 C C . ASP A 1 195 ? -26.542 -13.712 13.768 1.00 91.69 195 ASP A C 1
ATOM 1603 O O . ASP A 1 195 ? -26.176 -13.406 12.630 1.00 91.69 195 ASP A O 1
ATOM 1607 N N . LYS A 1 196 ? -27.184 -12.849 14.569 1.00 93.75 196 LYS A N 1
ATOM 1608 C CA . LYS A 1 196 ? -27.571 -11.496 14.144 1.00 93.75 196 LYS A CA 1
ATOM 1609 C C . LYS A 1 196 ? -26.360 -10.632 13.786 1.00 93.75 196 LYS A C 1
ATOM 1611 O O . LYS A 1 196 ? -26.332 -10.024 12.723 1.00 93.75 196 LYS A O 1
ATOM 1616 N N . TYR A 1 197 ? -25.341 -10.607 14.644 1.00 92.81 197 TYR A N 1
ATOM 1617 C CA . TYR A 1 197 ? -24.196 -9.700 14.509 1.00 92.81 197 TYR A CA 1
ATOM 1618 C C . TYR A 1 197 ? -22.943 -10.372 13.931 1.00 92.81 197 TYR A C 1
ATOM 1620 O O . TYR A 1 197 ? -21.830 -9.852 14.058 1.00 92.81 197 TYR A O 1
ATOM 1628 N N . HIS A 1 198 ? -23.089 -11.530 13.281 1.00 87.06 198 HIS A N 1
ATOM 1629 C CA . HIS A 1 198 ? -21.978 -12.308 12.730 1.00 87.06 198 HIS A CA 1
ATOM 1630 C C . HIS A 1 198 ? -21.070 -11.477 11.807 1.00 87.06 198 HIS A C 1
ATOM 1632 O O . HIS A 1 198 ? -19.853 -11.448 12.007 1.00 87.06 198 HIS A O 1
ATOM 1638 N N . ASN A 1 199 ? -21.665 -10.763 10.846 1.00 89.50 199 ASN A N 1
ATOM 1639 C CA . ASN A 1 199 ? -20.951 -9.957 9.845 1.00 89.50 199 ASN A CA 1
ATOM 1640 C C . ASN A 1 199 ? -20.757 -8.492 10.262 1.00 89.50 199 ASN A C 1
ATOM 1642 O O . ASN A 1 199 ? -20.090 -7.737 9.560 1.00 89.50 199 ASN A O 1
ATOM 1646 N N . GLU A 1 200 ? -21.329 -8.080 11.392 1.00 91.25 200 GLU A N 1
ATOM 1647 C CA . GLU A 1 200 ? -21.287 -6.687 11.831 1.00 91.25 200 GLU A CA 1
ATOM 1648 C C . GLU A 1 200 ? -20.054 -6.398 12.676 1.00 91.25 200 GLU A C 1
ATOM 1650 O O . GLU A 1 200 ? -19.607 -7.215 13.477 1.00 91.25 200 GLU A O 1
ATOM 1655 N N . ARG A 1 201 ? -19.481 -5.210 12.541 1.00 91.12 201 ARG A N 1
ATOM 1656 C CA . ARG A 1 201 ? -18.381 -4.792 13.405 1.00 91.12 201 ARG A CA 1
ATOM 1657 C C . ARG A 1 201 ? -18.953 -4.301 14.732 1.00 91.12 201 ARG A C 1
ATOM 1659 O O . ARG A 1 201 ? -19.711 -3.341 14.751 1.00 91.12 201 ARG A O 1
ATOM 1666 N N . LEU A 1 202 ? -18.533 -4.919 15.832 1.00 95.00 202 LEU A N 1
ATOM 1667 C CA . LEU A 1 202 ? -18.972 -4.540 17.177 1.00 95.00 202 LEU A CA 1
ATOM 1668 C C . LEU A 1 202 ? -17.828 -3.914 17.968 1.00 95.00 202 LEU A C 1
ATOM 1670 O O . LEU A 1 202 ? -16.669 -4.270 17.758 1.00 95.00 202 LEU A O 1
ATOM 1674 N N . ILE A 1 203 ? -18.142 -3.029 18.907 1.00 96.69 203 ILE A N 1
ATOM 1675 C CA . ILE A 1 203 ? -17.183 -2.431 19.840 1.00 96.69 203 ILE A CA 1
ATOM 1676 C C . ILE A 1 203 ? -17.269 -3.182 21.168 1.00 96.69 203 ILE A C 1
ATOM 1678 O O . ILE A 1 203 ? -18.330 -3.248 21.781 1.00 96.69 203 ILE A O 1
ATOM 1682 N N . ARG A 1 204 ? -16.150 -3.732 21.643 1.00 95.88 204 ARG A N 1
ATOM 1683 C CA . ARG A 1 204 ? -16.032 -4.315 22.982 1.00 95.88 204 ARG A CA 1
ATOM 1684 C C . ARG A 1 204 ? -15.374 -3.323 23.917 1.00 95.88 204 ARG A C 1
ATOM 1686 O O . ARG A 1 204 ? -14.181 -3.036 23.784 1.00 95.88 204 ARG A O 1
ATOM 1693 N N . PHE A 1 205 ? -16.111 -2.947 24.947 1.00 97.12 205 PHE A N 1
ATOM 1694 C CA . PHE A 1 205 ? -15.650 -2.106 26.033 1.00 97.12 205 PHE A CA 1
ATOM 1695 C C . PHE A 1 205 ? -15.472 -2.934 27.311 1.00 97.12 205 PHE A C 1
ATOM 1697 O O . PHE A 1 205 ? -16.419 -3.492 27.857 1.00 97.12 205 PHE A O 1
ATOM 1704 N N . SER A 1 206 ? -14.228 -3.072 27.769 1.00 95.75 206 SER A N 1
ATOM 1705 C CA . SER A 1 206 ? -13.890 -3.774 29.011 1.00 95.75 206 SER A CA 1
ATOM 1706 C C . SER A 1 206 ? -13.644 -2.763 30.121 1.00 95.75 206 SER A C 1
ATOM 1708 O O . SER A 1 206 ? -12.735 -1.934 30.023 1.00 95.75 206 SER A O 1
ATOM 1710 N N . ILE A 1 207 ? -14.421 -2.875 31.190 1.00 95.94 207 ILE A N 1
ATOM 1711 C CA . ILE A 1 207 ? -14.467 -1.937 32.306 1.00 95.94 207 ILE A CA 1
ATOM 1712 C C . ILE A 1 207 ? -13.787 -2.566 33.522 1.00 95.94 207 ILE A C 1
ATOM 1714 O O . ILE A 1 207 ? -13.980 -3.749 33.830 1.00 95.94 207 ILE A O 1
ATOM 1718 N N . LYS A 1 208 ? -12.963 -1.773 34.201 1.00 95.31 208 LYS A N 1
ATOM 1719 C CA . LYS A 1 208 ? -12.256 -2.156 35.420 1.00 95.31 208 LYS A CA 1
ATOM 1720 C C . LYS A 1 208 ? -13.218 -2.251 36.603 1.00 95.31 208 LYS A C 1
ATOM 1722 O O . LYS A 1 208 ? -14.110 -1.426 36.761 1.00 95.31 208 LYS A O 1
ATOM 1727 N N . GLY A 1 209 ? -13.018 -3.269 37.429 1.00 89.69 209 GLY A N 1
ATOM 1728 C CA . GLY A 1 209 ? -13.579 -3.353 38.768 1.00 89.69 209 GLY A CA 1
ATOM 1729 C C . GLY A 1 209 ? -12.717 -2.600 39.782 1.00 89.69 209 GLY A C 1
ATOM 1730 O O . GLY A 1 209 ? -11.682 -2.019 39.452 1.00 89.69 209 GLY A O 1
ATOM 1731 N N . THR A 1 210 ? -13.125 -2.657 41.048 1.00 86.62 210 THR A N 1
ATOM 1732 C CA . THR A 1 210 ? -12.434 -1.991 42.167 1.00 86.62 210 THR A CA 1
ATOM 1733 C C . THR A 1 210 ? -11.017 -2.513 42.421 1.00 86.62 210 THR A C 1
ATOM 1735 O O . THR A 1 210 ? -10.200 -1.810 43.005 1.00 86.62 210 THR A O 1
ATOM 1738 N N . ASP A 1 211 ? -10.698 -3.720 41.954 1.00 87.06 211 ASP A N 1
ATOM 1739 C CA . ASP A 1 211 ? -9.371 -4.341 42.028 1.00 87.06 211 ASP A CA 1
ATOM 1740 C C . ASP A 1 211 ? -8.464 -3.996 40.828 1.00 87.06 211 ASP A C 1
ATOM 1742 O O . ASP A 1 211 ? -7.357 -4.522 40.709 1.00 87.06 211 ASP A O 1
ATOM 1746 N N . GLY A 1 212 ? -8.935 -3.141 39.912 1.00 84.94 212 GLY A N 1
ATOM 1747 C CA . GLY A 1 212 ? -8.230 -2.757 38.690 1.00 84.94 212 GLY A CA 1
ATOM 1748 C C . GLY A 1 212 ? -8.239 -3.817 37.580 1.00 84.94 212 GLY A C 1
ATOM 1749 O O . GLY A 1 212 ? -7.743 -3.540 36.482 1.00 84.94 212 GLY A O 1
ATOM 1750 N N . LYS A 1 213 ? -8.811 -5.007 37.819 1.00 90.31 213 LYS A N 1
ATOM 1751 C CA . LYS A 1 213 ? -9.000 -6.057 36.803 1.00 90.31 213 LYS A CA 1
ATOM 1752 C C . LYS A 1 213 ? -10.303 -5.830 36.041 1.00 90.31 213 LYS A C 1
ATOM 1754 O O . LYS A 1 213 ? -11.138 -5.035 36.446 1.00 90.31 213 LYS A O 1
ATOM 1759 N N . VAL A 1 214 ? -10.494 -6.520 34.914 1.00 92.69 214 VAL A N 1
ATOM 1760 C CA . VAL A 1 214 ? -11.752 -6.436 34.147 1.00 92.69 214 VAL A CA 1
ATOM 1761 C C . VAL A 1 214 ? -12.903 -6.997 34.985 1.00 92.69 214 VAL A C 1
ATOM 1763 O O . VAL A 1 214 ? -12.933 -8.201 35.235 1.00 92.69 214 VAL A O 1
ATOM 1766 N N . GLY A 1 215 ? -13.842 -6.136 35.379 1.00 93.25 215 GLY A N 1
ATOM 1767 C CA . GLY A 1 215 ? -15.026 -6.494 36.167 1.00 93.25 215 GLY A CA 1
ATOM 1768 C C . GLY A 1 215 ? -16.308 -6.581 35.337 1.00 93.25 215 GLY A C 1
ATOM 1769 O O . GLY A 1 215 ? -17.180 -7.393 35.637 1.00 93.25 215 GLY A O 1
ATOM 1770 N N . LYS A 1 216 ? -16.411 -5.800 34.256 1.00 95.00 216 LYS A N 1
ATOM 1771 C CA . LYS A 1 216 ? -17.563 -5.804 33.344 1.00 95.00 216 LYS A CA 1
ATOM 1772 C C . LYS A 1 216 ? -17.089 -5.718 31.899 1.00 95.00 216 LYS A C 1
ATOM 1774 O O . LYS A 1 216 ? -16.077 -5.084 31.603 1.00 95.00 216 LYS A O 1
ATOM 1779 N N . ILE A 1 217 ? -17.805 -6.376 31.002 1.00 95.38 217 ILE A N 1
ATOM 1780 C CA . ILE A 1 217 ? -17.611 -6.272 29.560 1.00 95.38 217 ILE A CA 1
ATOM 1781 C C . ILE A 1 217 ? -18.941 -5.870 28.949 1.00 95.38 217 ILE A C 1
ATOM 1783 O O . ILE A 1 217 ? -19.959 -6.496 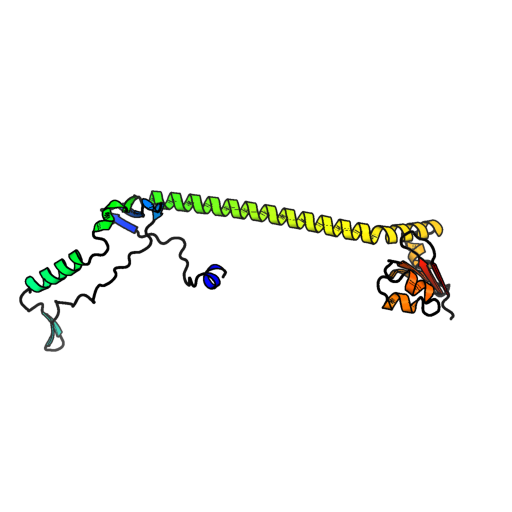29.220 1.00 95.38 217 ILE A O 1
ATOM 1787 N N . GLU A 1 218 ? -18.906 -4.850 28.111 1.00 96.50 218 GLU A N 1
ATOM 1788 C CA . GLU A 1 218 ? -20.037 -4.365 27.338 1.00 96.50 218 GLU A CA 1
ATOM 1789 C C . GLU A 1 218 ? -19.700 -4.467 25.849 1.00 96.50 218 GLU A C 1
ATOM 1791 O O . GLU A 1 218 ? -18.549 -4.275 25.437 1.00 96.50 218 GLU A O 1
ATOM 1796 N N . ILE A 1 219 ? -20.698 -4.803 25.040 1.00 96.38 219 ILE A N 1
ATOM 1797 C CA . ILE A 1 219 ? -20.586 -4.917 23.590 1.00 96.38 219 ILE A CA 1
ATOM 1798 C C . ILE A 1 219 ? -21.632 -4.021 22.951 1.00 96.38 219 ILE A C 1
ATOM 1800 O O . ILE A 1 219 ? -22.821 -4.124 23.254 1.00 96.38 219 ILE A O 1
ATOM 1804 N N . TYR A 1 220 ? -21.161 -3.183 22.039 1.00 97.00 220 TYR A N 1
ATOM 1805 C CA . TYR A 1 220 ? -21.937 -2.166 21.356 1.00 97.00 220 TYR A CA 1
ATOM 1806 C C . TYR A 1 220 ? -21.898 -2.356 19.836 1.00 97.00 220 TYR A C 1
ATOM 1808 O O . TYR A 1 220 ? -20.939 -2.925 19.302 1.00 97.00 220 TYR A O 1
ATOM 1816 N N . THR A 1 221 ? -22.902 -1.834 19.133 1.00 94.62 221 THR A N 1
ATOM 1817 C CA . THR A 1 221 ? -22.811 -1.566 17.688 1.00 94.62 221 THR A CA 1
ATOM 1818 C C . THR A 1 221 ? -21.752 -0.490 17.413 1.00 94.62 221 THR A C 1
ATOM 1820 O O . THR A 1 221 ? -21.273 0.190 18.326 1.00 94.62 221 THR A O 1
ATOM 1823 N N . ASP A 1 222 ? -21.391 -0.277 16.148 1.00 90.38 222 ASP A N 1
ATOM 1824 C CA . ASP A 1 222 ? -20.522 0.845 15.777 1.00 90.38 222 ASP A CA 1
ATOM 1825 C C . ASP A 1 222 ? -21.212 2.220 15.865 1.00 90.38 222 ASP A C 1
ATOM 1827 O O . ASP A 1 222 ? -20.526 3.240 15.921 1.00 90.38 222 ASP A O 1
ATOM 1831 N N . THR A 1 223 ? -22.544 2.249 15.972 1.00 91.00 223 THR A N 1
ATOM 1832 C CA . THR A 1 223 ? -23.339 3.445 16.296 1.00 91.00 223 THR A CA 1
ATOM 1833 C C . THR A 1 223 ? -23.411 3.743 17.798 1.00 91.00 223 THR A C 1
ATOM 1835 O O . THR A 1 223 ? -23.890 4.809 18.177 1.00 91.00 223 THR A O 1
ATOM 1838 N N . GLY A 1 224 ? -22.906 2.846 18.655 1.00 91.31 224 GLY A N 1
ATOM 1839 C CA . GLY A 1 224 ? -22.876 3.026 20.110 1.00 91.31 224 GLY A CA 1
ATOM 1840 C C . GLY A 1 224 ? -24.106 2.501 20.858 1.00 91.31 224 GLY A C 1
ATOM 1841 O O . GLY A 1 224 ? -24.277 2.824 22.032 1.00 91.31 224 GLY A O 1
ATOM 1842 N N . GLU A 1 225 ? -24.945 1.678 20.227 1.00 94.69 225 GLU A N 1
ATOM 1843 C CA . GLU A 1 225 ? -26.071 0.998 20.880 1.00 94.69 225 GLU A CA 1
ATOM 1844 C C . GLU A 1 225 ? -25.572 -0.209 21.684 1.00 94.69 225 GLU A C 1
ATOM 1846 O O . GLU A 1 225 ? -24.816 -1.028 21.160 1.00 94.69 225 GLU A O 1
ATOM 1851 N N . LEU A 1 226 ? -25.971 -0.329 22.954 1.00 96.25 226 LEU A N 1
ATOM 1852 C CA . LEU A 1 226 ? -25.594 -1.457 23.810 1.00 96.25 226 LEU A CA 1
ATOM 1853 C C . LEU A 1 226 ? -26.375 -2.715 23.409 1.00 96.25 226 LEU A C 1
ATOM 1855 O O . LEU A 1 226 ? -27.601 -2.727 23.450 1.00 96.25 226 LEU A O 1
ATOM 1859 N N . ILE A 1 227 ? -25.659 -3.792 23.088 1.00 94.75 227 ILE A N 1
ATOM 1860 C CA . ILE A 1 227 ? -26.247 -5.071 22.658 1.00 94.75 227 ILE A CA 1
ATOM 1861 C C . ILE A 1 227 ? -26.173 -6.114 23.776 1.00 94.75 227 ILE A C 1
ATOM 1863 O O . ILE A 1 227 ? -27.075 -6.934 23.948 1.00 94.75 227 ILE A O 1
ATOM 1867 N N . PHE A 1 228 ? -25.057 -6.134 24.503 1.00 93.44 228 PHE A N 1
ATOM 1868 C CA . PHE A 1 228 ? -24.767 -7.178 25.475 1.00 93.44 228 PHE A CA 1
ATOM 1869 C C . PHE A 1 228 ? -23.856 -6.659 26.576 1.00 93.44 228 PHE A C 1
ATOM 1871 O O . PHE A 1 228 ? -22.897 -5.934 26.314 1.00 93.44 228 PHE A O 1
ATOM 1878 N N . GLU A 1 229 ? -24.108 -7.100 27.800 1.00 94.62 229 GLU A N 1
ATOM 1879 C CA . GLU A 1 229 ? -23.221 -6.872 28.927 1.00 94.62 229 GLU A CA 1
ATOM 1880 C C . GLU A 1 229 ? -23.032 -8.147 29.742 1.00 94.62 229 GLU A C 1
ATOM 1882 O O . GLU A 1 229 ? -23.925 -8.986 29.855 1.00 94.62 229 GLU A O 1
ATOM 1887 N N . ARG A 1 230 ? -21.837 -8.295 30.311 1.00 91.94 230 ARG A N 1
ATOM 1888 C CA . ARG A 1 230 ? -21.484 -9.413 31.177 1.00 91.94 230 ARG A CA 1
ATOM 1889 C C . ARG A 1 230 ? -20.578 -8.944 32.299 1.00 91.94 230 ARG A C 1
ATOM 1891 O O . ARG A 1 230 ? -19.524 -8.353 32.060 1.00 91.94 230 ARG A O 1
ATOM 1898 N N . TYR A 1 231 ? -20.949 -9.294 33.520 1.00 91.00 231 TYR A N 1
ATOM 1899 C CA . TYR A 1 231 ? -20.085 -9.149 34.682 1.00 91.00 231 TYR A CA 1
ATOM 1900 C C . TYR A 1 231 ? -19.143 -10.352 34.777 1.00 91.00 231 TYR A C 1
ATOM 1902 O O . TYR A 1 231 ? -19.557 -11.498 34.588 1.00 91.00 231 TYR A O 1
ATOM 1910 N N . LYS A 1 232 ? -17.862 -10.103 35.060 1.00 84.06 232 LYS A N 1
ATOM 1911 C CA . LYS A 1 232 ? -16.943 -11.168 35.458 1.00 84.06 232 LYS A CA 1
ATOM 1912 C C . LYS A 1 232 ? -17.179 -11.461 36.935 1.00 84.06 232 LYS A C 1
ATOM 1914 O O . LYS A 1 232 ? -16.866 -10.636 37.790 1.00 84.06 232 LYS A O 1
ATOM 1919 N N . THR A 1 233 ? -17.736 -12.630 37.225 1.00 69.38 233 THR A N 1
ATOM 1920 C CA . THR A 1 233 ? -17.750 -13.188 38.579 1.00 69.38 233 THR A CA 1
ATOM 1921 C C . THR A 1 233 ? -16.313 -13.426 39.045 1.00 69.38 233 THR A C 1
ATOM 1923 O O . THR A 1 233 ? -15.477 -13.861 38.248 1.00 69.38 233 THR A O 1
ATOM 1926 N N . LYS A 1 234 ? -16.029 -13.068 40.304 1.00 56.97 234 LYS A N 1
ATOM 1927 C CA . LYS A 1 234 ? -14.743 -13.333 40.965 1.00 56.97 234 LYS A CA 1
ATOM 1928 C C . LYS A 1 234 ? -14.501 -14.826 41.133 1.00 56.97 234 LYS A C 1
ATOM 1930 O O . LYS A 1 234 ? -15.495 -15.544 41.372 1.00 56.97 234 LYS A O 1
#

Secondary structure (DSSP, 8-state):
-HHHHHH------S----EEEETTEEEEEEEGGGTEE---------PPPP----EEEEETTEEEEE--S---HHHHHHHHHHHHHS-TTTTGGGTEEEEEHHHHHHHHHHHHHHHHHHHHHHHHHHHHHHHHHHHHHHHHHHHHHHHHHHHHHHHHHHTTS-HHHHHHHTEEEEEEE-SHHHHHHHSTT-HHHHHHTSSS-EEEEEEE-TTSSEEEEEEEETT--EEEEEE---

Radius of gyration: 43.76 Å; chains: 1; bounding box: 100×39×107 Å

pLDDT: mean 74.09, std 20.97, range [26.08, 97.12]

Organism: Salmonella enteritidis (NCBI:txid149539)